Protein AF-A0AAN5RZ55-F1 (afdb_monomer)

Radius of gyration: 22.34 Å; Cα contacts (8 Å, |Δi|>4): 447; chains: 1; bounding box: 46×77×62 Å

Secondary structure (DSSP, 8-state):
----------------TTSPPPHHHHHTT-S----HHHH-HHHHHHHHHHHHTT--SPPPPHHHHHHHHHHHT-GGGT-EEEEEEEETTEEEEEEEEEEETTEEEEEEPPEE-S-S---HHHHHTTS-BHHHHHHHHHHH-SSSEEEEEEEEEEEE--STT--EEEEEEEEEEEETTEEEEEEEEETT-HHHHHHH-HHHHHHHHHTTSTTB-TT--EEEEE---S-TT--S-HHHHHHHHHHHHHHHSSSTT--HHHHHHHHHHH-

Foldseek 3Di:
DDDDDDDDDPPDDPPDPPDPDDPVNVVVVPPDLPPCVGQPVVRSVVVVVCVVQVNDDAADFLVNLQVLLCVLLDVVVVWDQDDWDDQPNDITRAWIWHDDPQEIEIEGREEELDPDDPDVQRSRRPVHHPVNSLQVVLVVPQAGKYKYWYWYQQWDCDDPPGTQTFTWIKIFIDHNSATEEIETEHQQFCVVCVRRVPFVSSQVVPVVDPRYDPPYTYHYDGNNQHHNSHSHCSSLVSSLQSSCCVPPVGCPVPHNVSSSVSSVVRD

Organism: Morganella morganii (NCBI:txid582)

Mean predicted aligned error: 11.16 Å

Nearest PDB structures (foldseek):
  5j8n-assembly1_A  TM=4.732E-01  e=6.176E-01  Methanosarcina mazei Go1
  2jc5-assembly1_A  TM=4.206E-01  e=1.056E+00  Neisseria meningitidis
  3i5v-assembly2_B  TM=4.442E-01  e=4.157E+00  Staphylococcus aureus subsp. aureus RN4220
  2w3y-assembly2_B  TM=2.373E-01  e=2.033E+00  Pectobacterium carotovorum subsp. carotovorum

pLDDT: mean 77.68, std 19.27, range [28.25, 98.19]

Structure (mmCIF, N/CA/C/O backbone):
data_AF-A0AAN5RZ55-F1
#
_entry.id   AF-A0AAN5RZ55-F1
#
loop_
_atom_site.group_PDB
_atom_site.id
_atom_site.type_symbol
_atom_site.label_atom_id
_atom_site.label_alt_id
_atom_site.label_comp_id
_atom_site.label_asym_id
_atom_site.label_entity_id
_atom_site.label_seq_id
_atom_site.pdbx_PDB_ins_code
_atom_site.Cartn_x
_atom_site.Cartn_y
_atom_site.Cartn_z
_atom_site.occupancy
_atom_site.B_iso_or_equiv
_atom_site.auth_seq_id
_atom_site.auth_comp_id
_atom_site.auth_asym_id
_atom_site.auth_atom_id
_atom_site.pdbx_PDB_model_num
ATOM 1 N N . MET A 1 1 ? -8.920 -53.790 -37.977 1.00 31.39 1 MET A N 1
ATOM 2 C CA . MET A 1 1 ? -7.485 -54.064 -38.212 1.00 31.39 1 MET A CA 1
ATOM 3 C C . MET A 1 1 ? -6.863 -52.719 -38.551 1.00 31.39 1 MET A C 1
ATOM 5 O O . MET A 1 1 ? -7.220 -52.208 -39.595 1.00 31.39 1 MET A O 1
ATOM 9 N N . TRP A 1 2 ? -6.067 -52.014 -37.751 1.00 32.53 2 TRP A N 1
ATOM 10 C CA . TRP A 1 2 ? -5.280 -52.226 -36.521 1.00 32.53 2 TRP A CA 1
ATOM 11 C C . TRP A 1 2 ? -5.335 -50.864 -35.771 1.00 32.53 2 TRP A C 1
ATOM 13 O O . TRP A 1 2 ? -5.262 -49.841 -36.438 1.00 32.53 2 TRP A O 1
ATOM 23 N N . ILE A 1 3 ? -5.800 -50.719 -34.524 1.00 28.25 3 ILE A N 1
ATOM 24 C CA . ILE A 1 3 ? -5.135 -50.86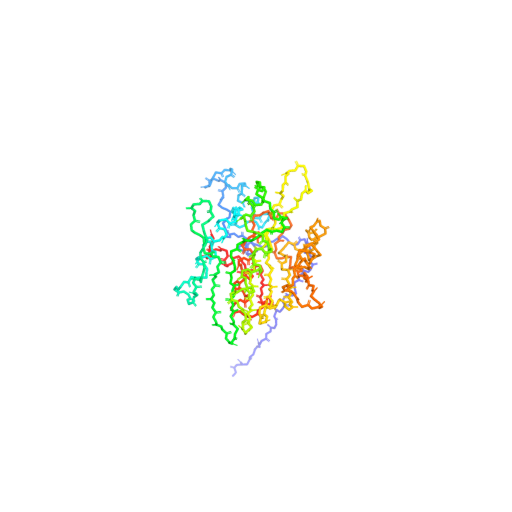4 -33.205 1.00 28.25 3 ILE A CA 1
ATOM 25 C C . ILE A 1 3 ? -3.678 -50.344 -33.117 1.00 28.25 3 ILE A C 1
ATOM 27 O O . ILE A 1 3 ? -2.774 -51.051 -33.545 1.00 28.25 3 ILE A O 1
ATOM 31 N N . SER A 1 4 ? -3.531 -49.189 -32.430 1.00 31.77 4 SER A N 1
ATOM 32 C CA . SER A 1 4 ? -2.447 -48.727 -31.516 1.00 31.77 4 SER A CA 1
ATOM 33 C C . SER A 1 4 ? -1.006 -48.526 -32.046 1.00 31.77 4 SER A C 1
ATOM 35 O O . SER A 1 4 ? -0.679 -49.082 -33.088 1.00 31.77 4 SER A O 1
ATOM 37 N N . PRO A 1 5 ? -0.110 -47.780 -31.339 1.00 39.97 5 PRO A N 1
ATOM 38 C CA . PRO A 1 5 ? -0.207 -47.332 -29.939 1.00 39.97 5 PRO A CA 1
ATOM 39 C C . PRO A 1 5 ? 0.143 -45.856 -29.648 1.00 39.97 5 PRO A C 1
ATOM 41 O O . PRO A 1 5 ? 0.827 -45.174 -30.406 1.00 39.97 5 PRO A O 1
ATOM 44 N N . ALA A 1 6 ? -0.292 -45.406 -28.467 1.00 43.78 6 ALA A N 1
ATOM 45 C CA . ALA A 1 6 ? 0.436 -44.409 -27.697 1.00 43.78 6 ALA A CA 1
ATOM 46 C C . ALA A 1 6 ? 1.850 -44.941 -27.424 1.00 43.78 6 ALA A C 1
ATOM 48 O O . ALA A 1 6 ? 2.003 -46.054 -26.922 1.00 43.78 6 ALA A O 1
ATOM 49 N N . ALA A 1 7 ? 2.865 -44.159 -27.762 1.00 32.88 7 ALA A N 1
ATOM 50 C CA . ALA A 1 7 ? 4.208 -44.359 -27.259 1.00 32.88 7 ALA A CA 1
ATOM 51 C C . ALA A 1 7 ? 4.688 -43.016 -26.729 1.00 32.88 7 ALA A C 1
ATOM 53 O O . ALA A 1 7 ? 4.738 -42.021 -27.454 1.00 32.88 7 ALA A O 1
ATOM 54 N N . ASP A 1 8 ? 4.956 -43.031 -25.432 1.00 40.62 8 ASP A N 1
ATOM 55 C CA . ASP A 1 8 ? 5.668 -42.022 -24.682 1.00 40.62 8 ASP A CA 1
ATOM 56 C C . ASP A 1 8 ? 6.841 -41.448 -25.474 1.00 40.62 8 ASP A C 1
ATOM 58 O O . ASP A 1 8 ? 7.650 -42.183 -26.033 1.00 40.62 8 ASP A O 1
ATOM 62 N N . ASN A 1 9 ? 6.970 -40.129 -25.438 1.00 33.56 9 ASN A N 1
ATOM 63 C CA . ASN A 1 9 ? 8.275 -39.491 -25.408 1.00 33.56 9 ASN A CA 1
ATOM 64 C C . ASN A 1 9 ? 8.173 -38.297 -24.459 1.00 33.56 9 ASN A C 1
ATOM 66 O O . ASN A 1 9 ? 8.185 -37.137 -24.858 1.00 33.56 9 ASN A O 1
ATOM 70 N N . PHE A 1 10 ? 8.102 -38.607 -23.161 1.00 34.91 10 PHE A N 1
ATOM 71 C CA . PHE A 1 10 ? 8.877 -37.836 -22.195 1.00 34.91 10 PHE A CA 1
ATOM 72 C C . PHE A 1 10 ? 10.344 -37.975 -22.615 1.00 34.91 10 PHE A C 1
ATOM 74 O O . PHE A 1 10 ? 11.056 -38.875 -22.171 1.00 34.91 10 PHE A O 1
ATOM 81 N N . THR A 1 11 ? 10.799 -37.129 -23.536 1.00 35.78 11 THR A N 1
ATOM 82 C CA . THR A 1 11 ? 12.232 -36.926 -23.710 1.00 35.78 11 THR A CA 1
ATOM 83 C C . THR A 1 11 ? 12.712 -36.233 -22.452 1.00 35.78 11 THR A C 1
ATOM 85 O O . THR A 1 11 ? 12.375 -35.080 -22.190 1.00 35.78 11 THR A O 1
ATOM 88 N N . ALA A 1 12 ? 13.428 -37.010 -21.643 1.00 34.06 12 ALA A N 1
ATOM 89 C CA . ALA A 1 12 ? 14.172 -36.554 -20.491 1.00 34.06 12 ALA A CA 1
ATOM 90 C C . ALA A 1 12 ? 14.871 -35.231 -20.821 1.00 34.06 12 ALA A C 1
ATOM 92 O O . ALA A 1 12 ? 15.617 -35.149 -21.798 1.00 34.06 12 ALA A O 1
ATOM 93 N N . ILE A 1 13 ? 14.613 -34.205 -20.010 1.00 33.81 13 ILE A N 1
ATOM 94 C CA . ILE A 1 13 ? 15.416 -32.988 -20.025 1.00 33.81 13 ILE A CA 1
ATOM 95 C C . ILE A 1 13 ? 16.836 -33.437 -19.688 1.00 33.81 13 ILE A C 1
ATOM 97 O O . ILE A 1 13 ? 17.090 -33.977 -18.607 1.00 33.81 13 ILE A O 1
ATOM 101 N N . SER A 1 14 ? 17.739 -33.292 -20.654 1.00 32.81 14 SER A N 1
ATOM 102 C CA . SER A 1 14 ? 19.165 -33.461 -20.419 1.00 32.81 14 SER A CA 1
ATOM 103 C C . SER A 1 14 ? 19.574 -32.405 -19.398 1.00 32.81 14 SER A C 1
ATOM 105 O O . SER A 1 14 ? 19.607 -31.218 -19.705 1.00 32.81 14 SER A O 1
ATOM 107 N N . ASN A 1 15 ? 19.859 -32.822 -18.165 1.00 39.31 15 ASN A N 1
ATOM 108 C CA . ASN A 1 15 ? 20.427 -31.956 -17.129 1.00 39.31 15 ASN A CA 1
ATOM 109 C C . ASN A 1 15 ? 21.923 -31.708 -17.394 1.00 39.31 15 ASN A C 1
ATOM 111 O O . ASN A 1 15 ? 22.756 -31.887 -16.506 1.00 39.31 15 ASN A O 1
ATOM 115 N N . SER A 1 16 ? 22.283 -31.343 -18.623 1.00 34.06 16 SER A N 1
ATOM 116 C CA . SER A 1 16 ? 23.610 -30.823 -18.926 1.00 34.06 16 SER A CA 1
ATOM 117 C C . SER A 1 16 ? 23.519 -29.310 -19.044 1.00 34.06 16 SER A C 1
ATOM 119 O O . SER A 1 16 ? 22.957 -28.797 -20.008 1.00 34.06 16 SER A O 1
ATOM 121 N N . GLU A 1 17 ? 24.121 -28.599 -18.088 1.00 38.28 17 GLU A N 1
ATOM 122 C CA . GLU A 1 17 ? 24.289 -27.133 -18.044 1.00 38.28 17 GLU A CA 1
ATOM 123 C C . GLU A 1 17 ? 25.127 -26.559 -19.216 1.00 38.28 17 GLU A C 1
ATOM 125 O O . GLU A 1 17 ? 25.706 -25.480 -19.118 1.00 38.28 17 GLU A O 1
ATOM 130 N N . THR A 1 18 ? 25.239 -27.279 -20.333 1.00 36.31 18 THR A N 1
ATOM 131 C CA . THR A 1 18 ? 26.123 -26.952 -21.457 1.00 36.31 18 THR A CA 1
ATOM 132 C C . THR A 1 18 ? 25.471 -27.084 -22.828 1.00 36.31 18 THR A C 1
ATOM 134 O O . THR A 1 18 ? 26.160 -26.872 -23.826 1.00 36.31 18 THR A O 1
ATOM 137 N N . ASP A 1 19 ? 24.182 -27.418 -22.914 1.00 34.66 19 ASP A N 1
ATOM 138 C CA . ASP A 1 19 ? 23.501 -27.398 -24.208 1.00 34.66 19 ASP A CA 1
ATOM 139 C C . ASP A 1 19 ? 23.216 -25.944 -24.633 1.00 34.66 19 ASP A C 1
ATOM 141 O O . ASP A 1 19 ? 22.632 -25.177 -23.861 1.00 34.66 19 ASP A O 1
ATOM 145 N N . PRO A 1 20 ? 23.645 -25.519 -25.837 1.00 41.56 20 PRO A N 1
ATOM 146 C CA . PRO A 1 20 ? 23.325 -24.194 -26.344 1.00 41.56 20 PRO A CA 1
ATOM 147 C C . PRO A 1 20 ? 21.811 -24.073 -26.547 1.00 41.56 20 PRO A C 1
ATOM 149 O O . PRO A 1 20 ? 21.193 -24.926 -27.188 1.00 41.56 20 PRO A O 1
ATOM 152 N N . LEU A 1 21 ? 21.240 -22.998 -25.996 1.00 35.44 21 LEU A N 1
ATOM 153 C CA . LEU A 1 21 ? 19.817 -22.665 -26.086 1.00 35.44 21 LEU A CA 1
ATOM 154 C C . LEU A 1 21 ? 19.334 -22.740 -27.538 1.00 35.44 21 LEU A C 1
ATOM 156 O O . LEU A 1 21 ? 19.987 -22.23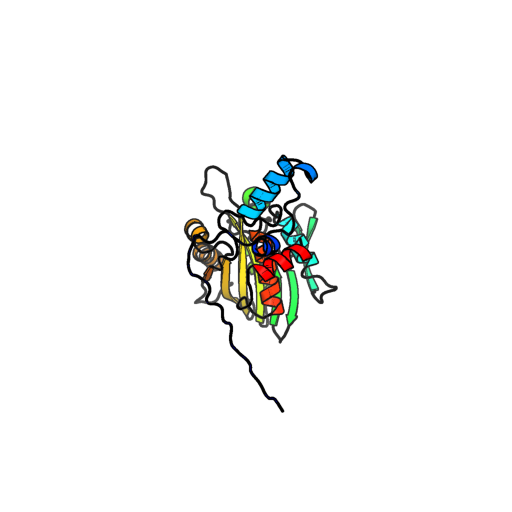2 -28.457 1.00 35.44 21 LEU A O 1
ATOM 160 N N . GLN A 1 22 ? 18.195 -23.394 -27.749 1.00 41.19 22 GLN A N 1
ATOM 161 C CA . GLN A 1 22 ? 17.615 -23.532 -29.077 1.00 41.19 22 GLN A CA 1
ATOM 162 C C . GLN A 1 22 ? 16.959 -22.208 -29.506 1.00 41.19 22 GLN A C 1
ATOM 164 O O . GLN A 1 22 ? 16.544 -21.418 -28.661 1.00 41.19 22 GLN A O 1
ATOM 169 N N . PRO A 1 23 ? 16.803 -21.937 -30.816 1.00 41.69 23 PRO A N 1
ATOM 170 C CA . PRO A 1 23 ? 16.189 -20.695 -31.307 1.00 41.69 23 PRO A CA 1
ATOM 171 C C . PRO A 1 23 ? 14.784 -20.426 -30.743 1.00 41.69 23 PRO A C 1
ATOM 173 O O . PRO A 1 23 ? 14.410 -19.278 -30.539 1.00 41.69 23 PRO A O 1
ATOM 176 N N . GLN A 1 24 ? 14.034 -21.479 -30.419 1.00 39.62 24 GLN A N 1
ATOM 177 C CA . GLN A 1 24 ? 12.723 -21.388 -29.768 1.00 39.62 24 GLN A CA 1
ATOM 178 C C . GLN A 1 24 ? 12.776 -21.008 -28.274 1.00 39.62 24 GLN A C 1
ATOM 180 O O . GLN A 1 24 ? 11.789 -20.503 -27.747 1.00 39.62 24 GLN A O 1
ATOM 185 N N . ASP A 1 25 ? 13.927 -21.140 -27.607 1.00 39.66 25 ASP A N 1
ATOM 186 C CA . ASP A 1 25 ? 14.139 -20.600 -26.255 1.00 39.66 25 ASP A CA 1
ATOM 187 C C . ASP A 1 25 ? 14.376 -19.083 -26.295 1.00 39.66 25 ASP A C 1
ATOM 189 O O . ASP A 1 25 ? 14.072 -18.374 -25.337 1.00 39.66 25 ASP A O 1
ATOM 193 N N . HIS A 1 26 ? 14.873 -18.558 -27.422 1.00 40.41 26 HIS A N 1
ATOM 194 C CA . HIS A 1 26 ? 14.994 -17.116 -27.639 1.00 40.41 26 HIS A CA 1
ATOM 195 C C . HIS A 1 26 ? 13.632 -16.445 -27.847 1.00 40.41 26 HIS A C 1
ATOM 197 O O . HIS A 1 26 ? 13.481 -15.287 -27.457 1.00 40.41 26 HIS A O 1
ATOM 203 N N . GLU A 1 27 ? 12.635 -17.162 -28.376 1.00 41.25 27 GLU A N 1
ATOM 204 C CA . GLU A 1 27 ? 11.306 -16.602 -28.652 1.00 41.25 27 GLU A CA 1
ATOM 205 C C . GLU A 1 27 ? 10.511 -16.252 -27.381 1.00 41.25 27 GLU A C 1
ATOM 207 O O . GLU A 1 27 ? 9.703 -15.326 -27.401 1.00 41.25 27 GLU A O 1
ATOM 212 N N . LEU A 1 28 ? 10.816 -16.879 -26.234 1.00 39.03 28 LEU A N 1
ATOM 213 C CA . LEU A 1 28 ? 10.249 -16.486 -24.934 1.00 39.03 28 LEU A CA 1
ATOM 214 C C . LEU A 1 28 ? 10.921 -15.235 -24.330 1.00 39.03 28 LEU A C 1
ATOM 216 O O . LEU A 1 28 ? 10.394 -14.630 -23.395 1.00 39.03 28 LEU A O 1
ATOM 220 N N . PHE A 1 29 ? 12.086 -14.837 -24.851 1.00 39.97 29 PHE A N 1
ATOM 221 C CA . PHE A 1 29 ? 12.836 -13.661 -24.402 1.00 39.97 29 PHE A CA 1
ATOM 222 C C . PHE A 1 29 ? 12.680 -12.448 -25.337 1.00 39.97 29 PHE A C 1
ATOM 224 O O . PHE A 1 29 ? 13.106 -11.351 -24.964 1.00 39.97 29 PHE A O 1
ATOM 231 N N . THR A 1 30 ? 12.054 -12.591 -26.504 1.00 39.62 30 THR A N 1
ATOM 232 C CA . THR A 1 30 ? 12.024 -11.568 -27.567 1.00 39.62 30 THR A CA 1
ATOM 233 C C . THR A 1 30 ? 10.814 -10.646 -27.604 1.00 39.62 30 THR A C 1
ATOM 235 O O . THR A 1 30 ? 10.663 -9.934 -28.595 1.00 39.62 30 THR A O 1
ATOM 238 N N . ASP A 1 31 ? 10.032 -10.510 -26.533 1.00 41.09 31 ASP A N 1
ATOM 239 C CA . ASP A 1 31 ? 9.096 -9.381 -26.451 1.00 41.09 31 ASP A CA 1
ATOM 240 C C . ASP A 1 31 ? 9.845 -8.090 -26.058 1.00 41.09 31 ASP A C 1
ATOM 242 O O . ASP A 1 31 ? 9.854 -7.603 -24.931 1.00 41.09 31 ASP A O 1
ATOM 246 N N . ILE A 1 32 ? 10.541 -7.613 -27.098 1.00 46.97 32 ILE A N 1
ATOM 247 C CA . ILE A 1 32 ? 10.982 -6.268 -27.461 1.00 46.97 32 ILE A CA 1
ATOM 248 C C . ILE A 1 32 ? 12.068 -5.640 -26.581 1.00 46.97 32 ILE A C 1
ATOM 250 O O . ILE A 1 32 ? 11.861 -4.676 -25.851 1.00 46.97 32 ILE A O 1
ATOM 254 N N . ILE A 1 33 ? 13.308 -6.090 -26.794 1.00 49.25 33 ILE A N 1
ATOM 255 C CA . ILE A 1 33 ? 14.414 -5.133 -26.877 1.00 49.25 33 ILE A CA 1
ATOM 256 C C . ILE A 1 33 ? 14.496 -4.723 -28.348 1.00 49.25 33 ILE A C 1
ATOM 258 O O . ILE A 1 33 ? 15.039 -5.463 -29.168 1.00 49.25 33 ILE A O 1
ATOM 262 N N . SER A 1 34 ? 13.929 -3.569 -28.701 1.00 48.66 34 SER A N 1
ATOM 263 C CA . SER A 1 34 ? 14.127 -2.975 -30.027 1.00 48.66 34 SER A CA 1
ATOM 264 C C . SER A 1 34 ? 15.627 -2.920 -30.304 1.00 48.66 34 SER A C 1
ATOM 266 O O . SER A 1 34 ? 16.362 -2.363 -29.489 1.00 48.66 34 SER A O 1
ATOM 268 N N . ALA A 1 35 ? 16.105 -3.520 -31.400 1.00 54.06 35 ALA A N 1
ATOM 269 C CA . ALA A 1 35 ? 17.533 -3.542 -31.721 1.00 54.06 35 ALA A CA 1
ATOM 270 C C . ALA A 1 35 ? 18.120 -2.115 -31.630 1.00 54.06 35 ALA A C 1
ATOM 272 O O . ALA A 1 35 ? 17.401 -1.163 -31.962 1.00 54.06 35 ALA A O 1
ATOM 273 N N . PRO A 1 36 ? 19.393 -1.933 -31.217 1.00 51.91 36 PRO A N 1
ATOM 274 C CA . PRO A 1 36 ? 20.002 -0.610 -31.007 1.00 51.91 36 PRO A CA 1
ATOM 275 C C . PRO A 1 36 ? 19.793 0.359 -32.180 1.00 51.91 36 PRO A C 1
ATOM 277 O O . PRO A 1 36 ? 19.673 1.568 -31.989 1.00 51.91 36 PRO A O 1
ATOM 280 N N . GLU A 1 37 ? 19.704 -0.199 -33.386 1.00 48.78 37 GLU A N 1
ATOM 281 C CA . GLU A 1 37 ? 19.501 0.486 -34.662 1.00 48.78 37 GLU A CA 1
ATOM 282 C C . GLU A 1 37 ? 18.109 1.127 -34.818 1.00 48.78 37 GLU A C 1
ATOM 284 O O . GLU A 1 37 ? 17.956 2.070 -35.585 1.00 48.78 37 GLU A O 1
ATOM 289 N N . SER A 1 38 ? 17.102 0.663 -34.071 1.00 56.22 38 SER A N 1
ATOM 290 C CA . SER A 1 38 ? 15.699 1.100 -34.183 1.00 56.22 38 SER A CA 1
ATOM 291 C C . SER A 1 38 ? 15.239 2.070 -33.084 1.00 56.22 38 SER A C 1
ATOM 293 O O . SER A 1 38 ? 14.322 2.853 -33.314 1.00 56.22 38 SER A O 1
ATOM 295 N N . ALA A 1 39 ? 15.886 2.062 -31.912 1.00 59.72 39 ALA A N 1
ATOM 296 C CA . ALA A 1 39 ? 15.541 2.919 -30.765 1.00 59.72 39 ALA A CA 1
ATOM 297 C C . ALA A 1 39 ? 16.662 3.900 -30.357 1.00 59.72 39 ALA A C 1
ATOM 299 O O . ALA A 1 39 ? 16.451 4.769 -29.510 1.00 59.72 39 ALA A O 1
ATOM 300 N N . GLY A 1 40 ? 17.855 3.772 -30.949 1.00 72.81 40 GLY A N 1
ATOM 301 C CA . GLY A 1 40 ? 19.070 4.465 -30.521 1.00 72.81 40 GLY A CA 1
ATOM 302 C C . GLY A 1 40 ? 19.732 3.781 -29.318 1.00 72.81 40 GLY A C 1
ATOM 303 O O . GLY A 1 40 ? 19.064 3.318 -28.392 1.00 72.81 40 GLY A O 1
ATOM 304 N N . PHE A 1 41 ? 21.070 3.739 -29.307 1.00 76.31 41 PHE A N 1
ATOM 305 C CA . PHE A 1 41 ? 21.862 2.995 -28.314 1.00 76.31 41 PHE A CA 1
ATOM 306 C C . PHE A 1 41 ? 21.515 3.333 -26.856 1.00 76.31 41 PHE A C 1
ATOM 308 O O . PHE A 1 41 ? 21.406 2.430 -26.034 1.00 76.31 41 PHE A O 1
ATOM 315 N N . CYS A 1 42 ? 21.297 4.609 -26.523 1.00 76.44 42 CYS A N 1
ATOM 316 C CA . CYS A 1 42 ? 20.974 5.013 -25.151 1.00 76.44 42 CYS A CA 1
ATOM 317 C C . CYS A 1 42 ? 19.603 4.498 -24.686 1.00 76.44 42 CYS A C 1
ATOM 319 O O . CYS A 1 42 ? 19.475 4.058 -23.547 1.00 76.44 42 CYS A O 1
ATOM 321 N N . SER A 1 43 ? 18.593 4.519 -25.562 1.00 71.88 43 SER A N 1
ATOM 322 C CA . SER A 1 43 ? 17.251 4.009 -25.250 1.00 71.88 43 SER A CA 1
ATOM 323 C C . SER A 1 43 ? 17.252 2.482 -25.138 1.00 71.88 43 SER A C 1
ATOM 325 O O . SER A 1 43 ? 16.663 1.913 -24.218 1.00 71.88 43 SER A O 1
ATOM 327 N N . TRP A 1 44 ? 18.010 1.819 -26.018 1.00 77.94 44 TRP A N 1
ATOM 328 C CA . TRP A 1 44 ? 18.278 0.384 -25.937 1.00 77.94 44 TRP A CA 1
ATOM 329 C C . TRP A 1 44 ? 18.970 0.001 -24.625 1.00 77.94 44 TRP A C 1
ATOM 331 O O . TRP A 1 44 ? 18.491 -0.882 -23.920 1.00 77.94 44 TRP A O 1
ATOM 341 N N . LEU A 1 45 ? 20.056 0.691 -24.260 1.00 78.00 45 LEU A N 1
ATOM 342 C CA . LEU A 1 45 ? 20.820 0.411 -23.044 1.00 78.00 45 LEU A CA 1
ATOM 343 C C . LEU A 1 45 ? 19.972 0.643 -21.791 1.00 78.00 45 LEU A C 1
ATOM 345 O O . LEU A 1 45 ? 20.011 -0.167 -20.871 1.00 78.00 45 LEU A O 1
ATOM 349 N N . HIS A 1 46 ? 19.173 1.711 -21.767 1.00 74.31 46 HIS A N 1
ATOM 350 C CA . HIS A 1 46 ? 18.237 1.974 -20.676 1.00 74.31 46 HIS A CA 1
ATOM 351 C C . HIS A 1 46 ? 17.188 0.860 -20.549 1.00 74.31 46 HIS A C 1
ATOM 353 O O . HIS A 1 46 ? 16.970 0.345 -19.457 1.00 74.31 46 HIS A O 1
ATOM 359 N N . SER A 1 47 ? 16.605 0.420 -21.667 1.00 74.62 47 SER A N 1
ATOM 360 C CA . SER A 1 47 ? 15.630 -0.681 -21.694 1.00 74.62 47 SER A CA 1
ATOM 361 C C . SER A 1 47 ? 16.251 -2.014 -21.266 1.00 74.62 47 SER A C 1
ATOM 363 O O . SER A 1 47 ? 15.648 -2.771 -20.508 1.00 74.62 47 SER A O 1
ATOM 365 N N . PHE A 1 48 ? 17.485 -2.283 -21.696 1.00 77.62 48 PHE A N 1
ATOM 366 C CA . PHE A 1 48 ? 18.252 -3.454 -21.287 1.00 77.62 48 PHE A CA 1
ATOM 367 C C . PHE A 1 48 ? 18.540 -3.446 -19.780 1.00 77.62 48 PHE A C 1
ATOM 369 O O . PHE A 1 48 ? 18.305 -4.451 -19.112 1.00 77.62 48 PHE A O 1
ATOM 376 N N . ILE A 1 49 ? 18.995 -2.313 -19.230 1.00 80.00 49 ILE A N 1
ATOM 377 C CA . ILE A 1 49 ? 19.227 -2.148 -17.787 1.00 80.00 49 ILE A CA 1
ATOM 378 C C . ILE A 1 49 ? 17.923 -2.335 -17.013 1.00 80.00 49 ILE A C 1
ATOM 380 O O . ILE A 1 49 ? 17.911 -3.074 -16.034 1.00 80.00 49 ILE A O 1
ATOM 384 N N . ASN A 1 50 ? 16.825 -1.722 -17.459 1.00 80.62 50 ASN A N 1
ATOM 385 C CA . ASN A 1 50 ? 15.533 -1.869 -16.797 1.00 80.62 50 ASN A CA 1
ATOM 386 C C . ASN A 1 50 ? 15.102 -3.332 -16.760 1.00 80.62 50 ASN A C 1
ATOM 388 O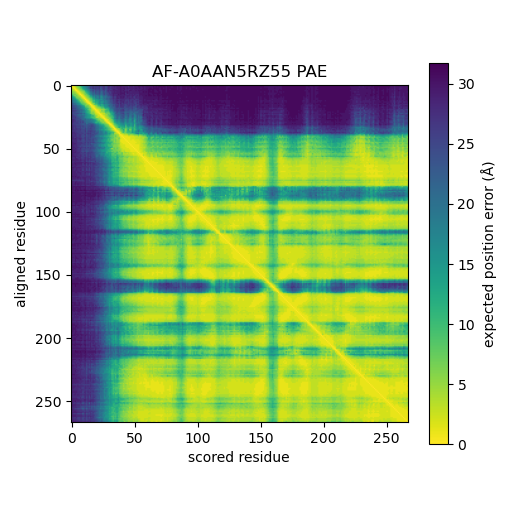 O . ASN A 1 50 ? 14.773 -3.837 -15.695 1.00 80.62 50 ASN A O 1
ATOM 392 N N . ARG A 1 51 ? 15.220 -4.057 -17.874 1.00 74.81 51 ARG A N 1
ATOM 393 C CA . ARG A 1 51 ? 14.912 -5.488 -17.908 1.00 74.81 51 ARG A CA 1
ATOM 394 C C . ARG A 1 51 ? 15.824 -6.314 -17.001 1.00 74.81 51 ARG A C 1
ATOM 396 O O . ARG A 1 51 ? 15.338 -7.189 -16.296 1.00 74.81 51 ARG A O 1
ATOM 403 N N . LEU A 1 52 ? 17.127 -6.031 -16.988 1.00 81.88 52 LEU A N 1
ATOM 404 C CA . LEU A 1 52 ? 18.090 -6.724 -16.125 1.00 81.88 52 LEU A CA 1
ATOM 405 C C . LEU A 1 52 ? 17.810 -6.484 -14.635 1.00 81.88 52 LEU A C 1
ATOM 407 O O . LEU A 1 52 ? 18.070 -7.351 -13.805 1.00 81.88 52 LEU A O 1
ATOM 411 N N . LEU A 1 53 ? 17.274 -5.313 -14.299 1.00 81.81 53 LEU A N 1
ATOM 412 C CA . LEU A 1 53 ? 16.906 -4.936 -12.939 1.00 81.81 53 LEU A CA 1
ATOM 413 C C . LEU A 1 53 ? 15.435 -5.224 -12.610 1.00 81.81 53 LEU A C 1
ATOM 415 O O . LEU A 1 53 ? 14.999 -4.842 -11.527 1.00 81.81 53 LEU A O 1
ATOM 419 N N . ASP A 1 54 ? 14.686 -5.888 -13.499 1.00 82.69 54 ASP A N 1
ATOM 420 C CA . ASP A 1 54 ? 13.239 -6.114 -13.379 1.00 82.69 54 ASP A CA 1
ATOM 421 C C . ASP A 1 54 ? 12.434 -4.820 -13.125 1.00 82.69 54 ASP A C 1
ATOM 423 O O . ASP A 1 54 ? 11.498 -4.823 -12.331 1.00 82.69 54 ASP A O 1
ATOM 427 N N . ILE A 1 55 ? 12.821 -3.700 -13.742 1.00 84.56 55 ILE A N 1
ATOM 428 C CA . ILE A 1 55 ? 12.158 -2.391 -13.655 1.00 84.56 55 ILE A CA 1
ATOM 429 C C . ILE A 1 55 ? 11.120 -2.261 -14.774 1.00 84.56 55 ILE A C 1
ATOM 431 O O . ILE A 1 55 ? 11.464 -2.328 -15.954 1.00 84.56 55 ILE A O 1
ATOM 435 N N . PHE A 1 56 ? 9.867 -2.010 -14.401 1.00 83.31 56 PHE A N 1
ATOM 436 C CA . PHE A 1 56 ? 8.725 -1.923 -15.319 1.00 83.31 56 PHE A CA 1
ATOM 437 C C . PHE A 1 56 ? 8.287 -0.488 -15.613 1.00 83.31 56 PHE A C 1
ATOM 439 O O . PHE A 1 56 ? 7.608 -0.246 -16.606 1.00 83.31 56 PHE A O 1
ATOM 446 N N . GLY A 1 57 ? 8.703 0.482 -14.799 1.00 82.38 57 GLY A N 1
ATOM 447 C CA . GLY A 1 57 ? 8.428 1.887 -15.070 1.00 82.38 57 GLY A CA 1
ATOM 448 C C . GLY A 1 57 ? 9.257 2.855 -14.237 1.00 82.38 57 GLY A C 1
ATOM 449 O O . GLY A 1 57 ? 10.137 2.481 -13.457 1.00 82.38 57 GLY A O 1
ATOM 450 N N . GLU A 1 58 ? 8.967 4.144 -14.402 1.00 84.44 58 GLU A N 1
ATOM 451 C CA . GLU A 1 58 ? 9.574 5.192 -13.583 1.00 84.44 58 GLU A CA 1
ATOM 452 C C . GLU A 1 58 ? 9.105 5.103 -12.131 1.00 84.44 58 GLU A C 1
ATOM 454 O O . GLU A 1 58 ? 7.992 4.648 -11.843 1.00 84.44 58 GLU A O 1
ATOM 459 N N . LYS A 1 59 ? 9.949 5.559 -11.203 1.00 85.00 59 LYS A N 1
ATOM 460 C CA . LYS A 1 59 ? 9.604 5.594 -9.783 1.00 85.00 59 LYS A CA 1
ATOM 461 C C . LYS A 1 59 ? 8.396 6.502 -9.554 1.00 85.00 59 LYS A C 1
ATOM 463 O O . LYS A 1 59 ? 8.450 7.693 -9.846 1.00 85.00 59 LYS A O 1
ATOM 468 N N . LEU A 1 60 ? 7.341 5.947 -8.963 1.00 86.69 60 LEU A N 1
ATOM 469 C CA . LEU A 1 60 ? 6.151 6.714 -8.607 1.00 86.69 60 LEU A CA 1
ATOM 470 C C . LEU A 1 60 ? 6.421 7.612 -7.395 1.00 86.69 60 LEU A C 1
ATOM 472 O O . LEU A 1 60 ? 6.895 7.155 -6.351 1.00 86.69 60 LEU A O 1
ATOM 476 N N . SER A 1 61 ? 6.068 8.888 -7.521 1.00 84.75 61 SER A N 1
ATOM 477 C CA . SER A 1 61 ? 5.863 9.768 -6.368 1.00 84.75 61 SER A CA 1
ATOM 478 C C . SER A 1 61 ? 4.594 9.367 -5.594 1.00 84.75 61 SER A C 1
ATOM 480 O O . SER A 1 61 ? 3.706 8.733 -6.171 1.00 84.75 61 SER A O 1
ATOM 482 N N . PRO A 1 62 ? 4.440 9.775 -4.317 1.00 85.12 62 PRO A N 1
ATOM 483 C CA . PRO A 1 62 ? 3.205 9.537 -3.563 1.00 85.12 62 PRO A CA 1
ATOM 484 C C . PRO A 1 62 ? 1.944 10.036 -4.290 1.00 85.12 62 PRO A C 1
ATOM 486 O O . PRO A 1 62 ? 0.927 9.349 -4.325 1.00 85.12 62 PRO A O 1
ATOM 489 N N . GLY A 1 63 ? 2.030 11.201 -4.943 1.00 84.19 63 GLY A N 1
ATOM 490 C CA . GLY A 1 63 ? 0.926 11.768 -5.722 1.00 84.19 63 GLY A CA 1
ATOM 491 C C . GLY A 1 63 ? 0.566 10.935 -6.954 1.00 84.19 63 GLY A C 1
ATOM 492 O O . GLY A 1 63 ? -0.612 10.668 -7.174 1.00 84.19 63 GLY A O 1
ATOM 493 N N . GLN A 1 64 ? 1.561 10.478 -7.723 1.00 89.25 64 GLN A N 1
ATOM 494 C CA . GLN A 1 64 ? 1.331 9.599 -8.881 1.00 89.25 64 GLN A CA 1
ATOM 495 C C . GLN A 1 64 ? 0.767 8.241 -8.457 1.00 89.25 64 GLN A C 1
ATOM 497 O O . GLN A 1 64 ? -0.128 7.712 -9.115 1.00 89.25 64 GLN A O 1
ATOM 502 N N . LEU A 1 65 ? 1.248 7.689 -7.337 1.00 91.19 65 LEU A N 1
ATOM 503 C CA . LEU A 1 65 ? 0.678 6.471 -6.772 1.00 91.19 65 LEU A CA 1
ATOM 504 C C . LEU A 1 65 ? -0.787 6.701 -6.385 1.00 91.19 65 LEU A C 1
ATOM 506 O O . LEU A 1 65 ? -1.636 5.916 -6.786 1.00 91.19 65 LEU A O 1
ATOM 510 N N . ASN A 1 66 ? -1.117 7.804 -5.706 1.00 90.62 66 ASN A N 1
ATOM 511 C CA . ASN A 1 66 ? -2.506 8.101 -5.357 1.00 90.62 66 ASN A CA 1
ATOM 512 C C . ASN A 1 66 ? -3.412 8.267 -6.590 1.00 90.62 66 ASN A C 1
ATOM 514 O O . ASN A 1 66 ? -4.506 7.717 -6.611 1.00 90.62 66 ASN A O 1
ATOM 518 N N . GLN A 1 67 ? -2.943 8.951 -7.636 1.00 90.81 67 GLN A N 1
ATOM 519 C CA . GLN A 1 67 ? -3.672 9.065 -8.908 1.00 90.81 67 GLN A CA 1
ATOM 520 C C . GLN A 1 67 ? -3.899 7.699 -9.568 1.00 90.81 67 GLN A C 1
ATOM 522 O O . GLN A 1 67 ? -4.966 7.436 -10.117 1.00 90.81 67 GLN A O 1
ATOM 527 N N . SER A 1 68 ? -2.913 6.807 -9.484 1.00 93.88 68 SER A N 1
ATOM 528 C CA . SER A 1 68 ? -3.054 5.442 -9.997 1.00 93.88 68 SER A CA 1
ATOM 529 C C . SER A 1 68 ? -4.100 4.666 -9.192 1.00 93.88 68 SER A C 1
ATOM 531 O O . SER A 1 68 ? -4.954 4.005 -9.773 1.00 93.88 68 SER A O 1
ATOM 533 N N . LEU A 1 69 ? -4.107 4.808 -7.860 1.00 95.44 69 LEU A N 1
ATOM 534 C CA . LEU A 1 69 ? -5.143 4.225 -7.000 1.00 95.44 69 LEU A CA 1
ATOM 535 C C . LEU A 1 69 ? -6.540 4.776 -7.329 1.00 95.44 69 LEU A C 1
ATOM 537 O O . LEU A 1 69 ? -7.496 4.011 -7.285 1.00 95.44 69 LEU A O 1
ATOM 541 N N . ASP A 1 70 ? -6.673 6.057 -7.695 1.00 93.56 70 ASP A N 1
ATOM 542 C CA . ASP A 1 70 ? -7.952 6.623 -8.161 1.00 93.56 70 ASP A CA 1
ATOM 543 C C . ASP A 1 70 ? -8.463 5.941 -9.427 1.00 93.56 70 ASP A C 1
ATOM 545 O O . ASP A 1 70 ? -9.653 5.667 -9.521 1.00 93.56 70 ASP A O 1
ATOM 549 N N . SER A 1 71 ? -7.572 5.636 -10.371 1.00 94.19 71 SER A N 1
ATOM 550 C CA . SER A 1 71 ? -7.916 4.922 -11.607 1.00 94.19 71 SER A CA 1
ATOM 551 C C . SER A 1 71 ? -8.230 3.438 -11.364 1.00 94.19 71 SER A C 1
ATOM 553 O O . SER A 1 71 ? -9.134 2.862 -11.974 1.00 94.19 71 SER A O 1
ATOM 555 N N . ILE A 1 72 ? -7.489 2.785 -10.464 1.00 96.19 72 ILE A N 1
ATOM 556 C CA . ILE A 1 72 ? -7.659 1.358 -10.155 1.00 96.19 72 ILE A CA 1
ATOM 557 C C . ILE A 1 72 ? -8.951 1.124 -9.357 1.00 96.19 72 ILE A C 1
ATOM 559 O O . ILE A 1 72 ? -9.699 0.198 -9.668 1.00 96.19 72 ILE A O 1
ATOM 563 N N . PHE A 1 73 ? -9.230 1.976 -8.368 1.00 96.00 73 PHE A N 1
ATOM 564 C CA . PHE A 1 73 ? -10.340 1.849 -7.420 1.00 96.00 73 PHE A CA 1
ATOM 565 C C . PHE A 1 73 ? -11.350 2.994 -7.604 1.00 96.00 73 PHE A C 1
ATOM 567 O O . PHE A 1 73 ? -11.575 3.811 -6.708 1.00 96.00 73 PHE A O 1
ATOM 574 N N . SER A 1 74 ? -11.928 3.061 -8.803 1.00 93.31 74 SER A N 1
ATOM 575 C CA . SER A 1 74 ? -12.794 4.139 -9.284 1.00 93.31 74 SER A CA 1
ATOM 576 C C . SER A 1 74 ? -14.296 3.831 -9.171 1.00 93.31 74 SER A C 1
ATOM 578 O O . SER A 1 74 ? -14.717 2.680 -9.007 1.00 93.31 74 SER A O 1
ATOM 580 N N . GLU A 1 75 ? -15.129 4.869 -9.298 1.00 92.06 75 GLU A N 1
ATOM 581 C CA . GLU A 1 75 ? -16.594 4.756 -9.202 1.00 92.06 75 GLU A CA 1
ATOM 582 C C . GLU A 1 75 ? -17.215 3.869 -10.283 1.00 92.06 75 GLU A C 1
ATOM 584 O O . GLU A 1 75 ? -18.106 3.070 -9.991 1.00 92.06 75 GLU A O 1
ATOM 589 N N . ASP A 1 76 ? -16.694 3.912 -11.509 1.00 92.12 76 ASP A N 1
ATOM 590 C CA . ASP A 1 76 ? -17.112 3.031 -12.606 1.00 92.12 76 ASP A CA 1
ATOM 591 C C . ASP A 1 76 ? -16.785 1.548 -12.345 1.00 92.12 76 ASP A C 1
ATOM 593 O O . ASP A 1 76 ? -17.410 0.664 -12.931 1.00 92.12 76 ASP A O 1
ATOM 597 N N . LYS A 1 77 ? -15.877 1.261 -11.403 1.00 91.88 77 LYS A N 1
ATOM 598 C CA . LYS A 1 77 ? -15.537 -0.091 -10.921 1.00 91.88 77 LYS A CA 1
ATOM 599 C C . LYS A 1 77 ? -16.253 -0.461 -9.610 1.00 91.88 77 LYS A C 1
ATOM 601 O O . LYS A 1 77 ? -15.952 -1.491 -8.986 1.00 91.88 77 LYS A O 1
ATOM 606 N N . GLY A 1 78 ? -17.217 0.361 -9.191 1.00 92.12 78 GLY A N 1
ATOM 607 C CA . GLY A 1 78 ? -18.051 0.144 -8.010 1.00 92.12 78 GLY A CA 1
ATOM 608 C C . GLY A 1 78 ? -17.387 0.521 -6.685 1.00 92.12 78 GLY A C 1
ATOM 609 O O . GLY A 1 78 ? -17.761 -0.037 -5.655 1.00 92.12 78 GLY A O 1
ATOM 610 N N . TRP A 1 79 ? -16.395 1.413 -6.706 1.00 95.00 79 TRP A N 1
ATOM 611 C CA . TRP A 1 79 ? -15.792 1.997 -5.504 1.00 95.00 79 TRP A CA 1
ATOM 612 C C . TRP A 1 79 ? -16.412 3.360 -5.188 1.00 95.00 79 TRP A C 1
ATOM 614 O O . TRP A 1 79 ? -16.850 4.068 -6.080 1.00 95.00 79 TRP A O 1
ATOM 624 N N . GLN A 1 80 ? -16.440 3.759 -3.923 1.00 91.00 80 GLN A N 1
ATOM 625 C CA . GLN A 1 80 ? -16.911 5.076 -3.494 1.00 91.00 80 GLN A CA 1
ATOM 626 C C . GLN A 1 80 ? -15.744 5.901 -2.958 1.00 91.00 80 GLN A C 1
ATOM 628 O O . GLN A 1 80 ? -14.959 5.423 -2.134 1.00 91.00 80 GLN A O 1
ATOM 633 N N . GLN A 1 81 ? -15.631 7.151 -3.402 1.00 84.88 81 GLN A N 1
ATOM 634 C CA . GLN A 1 81 ? -14.651 8.099 -2.876 1.00 84.88 81 GLN A CA 1
ATOM 635 C C . GLN A 1 81 ? -15.254 8.819 -1.664 1.00 84.88 81 GLN A C 1
ATOM 637 O O . GLN A 1 81 ? -16.109 9.689 -1.804 1.00 84.88 81 GLN A O 1
ATOM 642 N N . ASN A 1 82 ? -14.843 8.432 -0.452 1.00 71.38 82 ASN A N 1
ATOM 643 C CA . ASN A 1 82 ? -15.529 8.857 0.780 1.00 71.38 82 ASN A CA 1
ATOM 644 C C . ASN A 1 82 ? -14.930 10.097 1.453 1.00 71.38 82 ASN A C 1
ATOM 646 O O . ASN A 1 82 ? -15.572 10.712 2.305 1.00 71.38 82 ASN A O 1
ATOM 650 N N . ARG A 1 83 ? -13.687 10.468 1.133 1.00 68.50 83 ARG A N 1
ATOM 651 C CA . ARG A 1 83 ? -13.034 11.623 1.758 1.00 68.50 83 ARG A CA 1
ATOM 652 C C . ARG A 1 83 ? -11.954 12.180 0.851 1.00 68.50 83 ARG A C 1
ATOM 654 O O . ARG A 1 83 ? -11.106 11.426 0.386 1.00 68.50 83 ARG A O 1
ATOM 661 N N . ASP A 1 84 ? -11.931 13.500 0.728 1.00 72.62 84 ASP A N 1
ATOM 662 C CA . ASP A 1 84 ? -10.906 14.238 0.002 1.00 72.62 84 ASP A CA 1
ATOM 663 C C . ASP A 1 84 ? -10.144 15.174 0.938 1.00 72.62 84 ASP A C 1
ATOM 665 O O . ASP A 1 84 ? -10.733 15.792 1.826 1.00 72.62 84 ASP A O 1
ATOM 669 N N . VAL A 1 85 ? -8.839 15.316 0.718 1.00 58.25 85 VAL A N 1
ATOM 670 C CA . VAL A 1 85 ? -8.010 16.342 1.366 1.00 58.25 85 VAL A CA 1
ATOM 671 C C . VAL A 1 85 ? -7.264 17.140 0.315 1.00 58.25 85 VAL A C 1
ATOM 673 O O . VAL A 1 85 ? -6.878 16.619 -0.727 1.00 58.25 85 VAL A O 1
ATOM 676 N N . ASN A 1 86 ? -7.040 18.420 0.591 1.00 49.81 86 ASN A N 1
ATOM 677 C CA . ASN A 1 86 ? -6.136 19.223 -0.218 1.00 49.81 86 ASN A CA 1
ATOM 678 C C . ASN A 1 86 ? -4.709 19.004 0.283 1.00 49.81 86 ASN A C 1
ATOM 680 O O . ASN A 1 86 ? -4.353 19.484 1.356 1.00 49.81 86 ASN A O 1
ATOM 684 N N . ALA A 1 87 ? -3.891 18.325 -0.514 1.00 50.34 87 ALA A N 1
ATOM 685 C CA . ALA A 1 87 ? -2.448 18.287 -0.330 1.00 50.34 87 ALA A CA 1
ATOM 686 C C . ALA A 1 87 ? -1.819 19.120 -1.453 1.00 50.34 87 ALA A C 1
ATOM 688 O O . ALA A 1 87 ? -2.048 18.853 -2.631 1.00 50.34 87 ALA A O 1
ATOM 689 N N . TRP A 1 88 ? -1.056 20.161 -1.103 1.00 48.06 88 TRP A N 1
ATOM 690 C CA . TRP A 1 88 ? -0.360 21.025 -2.076 1.00 48.06 88 TRP A CA 1
ATOM 691 C C . TRP A 1 88 ? -1.261 21.737 -3.095 1.00 48.06 88 TRP A C 1
ATOM 693 O O . TRP A 1 88 ? -0.861 21.969 -4.233 1.00 48.06 88 TRP A O 1
ATOM 703 N N . GLY A 1 89 ? -2.494 22.072 -2.708 1.00 51.22 89 GLY A N 1
ATOM 704 C CA . GLY A 1 89 ? -3.465 22.685 -3.622 1.00 51.22 89 GLY A CA 1
ATOM 705 C C . GLY A 1 89 ? -4.059 21.711 -4.645 1.00 51.22 89 GLY A C 1
ATOM 706 O O . GLY A 1 89 ? -4.805 22.139 -5.522 1.00 51.22 89 GLY A O 1
ATOM 707 N N . VAL A 1 90 ? -3.767 20.413 -4.519 1.00 58.62 90 VAL A N 1
ATOM 708 C CA . VAL A 1 90 ? -4.384 19.342 -5.300 1.00 58.62 90 VAL A CA 1
ATOM 709 C C . VAL A 1 90 ? -5.316 18.554 -4.389 1.00 58.62 90 VAL A C 1
ATOM 711 O O . VAL A 1 90 ? -4.924 18.089 -3.317 1.00 58.62 90 VAL A O 1
ATOM 714 N N . LYS A 1 91 ? -6.565 18.409 -4.826 1.00 68.50 91 LYS A N 1
ATOM 715 C CA . LYS A 1 91 ? -7.556 17.565 -4.167 1.00 68.50 91 LYS A CA 1
ATOM 716 C C . LYS A 1 91 ? -7.139 16.104 -4.347 1.00 68.50 91 LYS A C 1
ATOM 718 O O . LYS A 1 91 ? -6.982 15.649 -5.476 1.00 68.50 91 LYS A O 1
ATOM 723 N N . GLN A 1 92 ? -6.915 15.397 -3.247 1.00 71.75 92 GLN A N 1
ATOM 724 C CA . GLN A 1 92 ? -6.523 13.993 -3.235 1.00 71.75 92 GLN A CA 1
ATOM 725 C C . GLN A 1 92 ? -7.593 13.163 -2.538 1.00 71.75 92 GLN A C 1
ATOM 727 O O . GLN A 1 92 ? -7.937 13.441 -1.385 1.00 71.75 92 GLN A O 1
ATOM 732 N N . THR A 1 93 ? -8.061 12.117 -3.217 1.00 82.75 93 THR A N 1
ATOM 733 C CA . THR A 1 93 ? -8.903 11.090 -2.609 1.00 82.75 93 THR A CA 1
ATOM 734 C C . THR A 1 93 ? -8.111 10.385 -1.520 1.00 82.75 93 THR A C 1
ATOM 736 O O . THR A 1 93 ? -7.049 9.816 -1.780 1.00 82.75 93 THR A O 1
ATOM 739 N N . VAL A 1 94 ? -8.623 10.425 -0.295 1.00 85.19 94 VAL A N 1
ATOM 740 C CA . VAL A 1 94 ? -7.993 9.835 0.891 1.00 85.19 94 VAL A CA 1
ATOM 741 C C . VAL A 1 94 ? -8.413 8.391 1.081 1.00 85.19 94 VAL A C 1
ATOM 743 O O . VAL A 1 94 ? -7.588 7.576 1.489 1.00 85.19 94 VAL A O 1
ATOM 746 N N . LEU A 1 95 ? -9.687 8.090 0.825 1.00 90.94 95 LEU A N 1
ATOM 747 C CA . LEU A 1 95 ? -10.304 6.790 1.077 1.00 90.94 95 LEU A CA 1
ATOM 748 C C . LEU A 1 95 ? -11.144 6.377 -0.131 1.00 90.94 95 LEU A C 1
ATOM 750 O O . LEU A 1 95 ? -12.060 7.104 -0.523 1.00 90.94 95 LEU A O 1
ATOM 754 N N . ARG A 1 96 ? -10.856 5.192 -0.669 1.00 94.25 96 ARG A N 1
ATOM 755 C CA . ARG A 1 96 ? -11.659 4.515 -1.694 1.00 94.25 96 ARG A CA 1
ATOM 756 C C . ARG A 1 96 ? -12.272 3.287 -1.054 1.00 94.25 96 ARG A C 1
ATOM 758 O O . ARG A 1 96 ? -11.544 2.486 -0.474 1.00 94.25 96 ARG A O 1
ATOM 765 N N . VAL A 1 97 ? -13.591 3.170 -1.105 1.00 94.25 97 VAL A N 1
ATOM 766 C CA . VAL A 1 97 ? -14.334 2.229 -0.264 1.00 94.25 97 VAL A CA 1
ATOM 767 C C . VAL A 1 97 ? -15.213 1.331 -1.111 1.00 94.25 97 VAL A C 1
ATOM 769 O O . VAL A 1 97 ? -15.880 1.801 -2.029 1.00 94.25 97 VAL A O 1
ATOM 772 N N . LYS A 1 98 ? -15.228 0.040 -0.796 1.00 94.12 98 LYS A N 1
ATOM 773 C CA . LYS A 1 98 ? -16.140 -0.924 -1.406 1.00 94.12 98 LYS A CA 1
ATOM 774 C C . LYS A 1 98 ? -16.557 -1.958 -0.379 1.00 94.12 98 LYS A C 1
ATOM 776 O O . LYS A 1 98 ? -15.713 -2.559 0.280 1.00 94.12 98 LYS A O 1
ATOM 781 N N . GLU A 1 99 ? -17.856 -2.190 -0.270 1.00 91.31 99 GLU A N 1
ATOM 782 C CA . GLU A 1 99 ? -18.380 -3.282 0.542 1.00 91.31 99 GLU A CA 1
ATOM 783 C C . GLU A 1 99 ? -18.389 -4.580 -0.267 1.00 91.31 99 GLU A C 1
ATOM 785 O O . GLU A 1 99 ? -18.851 -4.622 -1.409 1.00 91.31 99 GLU A O 1
ATOM 790 N N . SER A 1 100 ? -17.873 -5.652 0.328 1.00 86.94 100 SER A N 1
ATOM 791 C CA . SER A 1 100 ? -17.920 -6.996 -0.242 1.00 86.94 100 SER A CA 1
ATOM 792 C C . SER A 1 100 ? -18.002 -8.025 0.879 1.00 86.94 100 SER A C 1
ATOM 794 O O . SER A 1 100 ? -17.271 -7.934 1.861 1.00 86.94 100 SER A O 1
ATOM 796 N N . ALA A 1 101 ? -18.920 -8.988 0.754 1.00 83.44 101 ALA A N 1
ATOM 797 C CA . ALA A 1 101 ? -19.137 -10.057 1.737 1.00 83.44 101 ALA A CA 1
ATOM 798 C C . ALA A 1 101 ? -19.313 -9.576 3.201 1.00 83.44 101 ALA A C 1
ATOM 800 O O . ALA A 1 101 ? -18.935 -10.276 4.135 1.00 83.44 101 ALA A O 1
ATOM 801 N N . GLY A 1 102 ? -19.898 -8.388 3.407 1.00 82.69 102 GLY A N 1
ATOM 802 C CA . GLY A 1 102 ? -20.103 -7.806 4.741 1.00 82.69 102 GLY A CA 1
ATOM 803 C C . GLY A 1 102 ? -18.869 -7.129 5.350 1.00 82.69 102 GLY A C 1
ATOM 804 O O . GLY A 1 102 ? -18.924 -6.733 6.509 1.00 82.69 102 GLY A O 1
ATOM 805 N N . ILE A 1 103 ? -17.782 -6.980 4.586 1.00 87.12 103 ILE A N 1
ATOM 806 C CA . ILE A 1 103 ? -16.563 -6.264 4.980 1.00 87.12 103 ILE A CA 1
ATOM 807 C C . ILE A 1 103 ? -16.436 -4.998 4.128 1.00 87.12 103 ILE A C 1
ATOM 809 O O . ILE A 1 103 ? -16.561 -5.046 2.900 1.00 87.12 103 ILE A O 1
ATOM 813 N N . ALA A 1 104 ? -16.148 -3.865 4.770 1.00 92.75 104 ALA A N 1
ATOM 814 C CA . ALA A 1 104 ? -15.757 -2.646 4.070 1.00 92.75 104 ALA A CA 1
ATOM 815 C C . ALA A 1 104 ? -14.258 -2.694 3.733 1.00 92.75 104 ALA A C 1
ATOM 817 O O . ALA A 1 104 ? -13.412 -2.618 4.623 1.00 92.75 104 ALA A O 1
ATOM 818 N N . TYR A 1 105 ? -13.915 -2.803 2.450 1.00 95.62 105 TYR A N 1
ATOM 819 C CA . TYR A 1 105 ? -12.541 -2.660 1.973 1.00 95.62 105 TYR A CA 1
ATOM 820 C C . TYR A 1 105 ? -12.231 -1.188 1.733 1.00 95.62 105 TYR A C 1
ATOM 822 O O . TYR A 1 105 ? -12.988 -0.494 1.053 1.00 95.6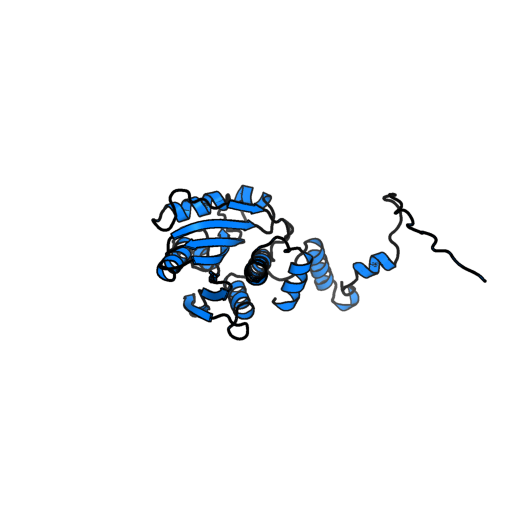2 105 TYR A O 1
ATOM 830 N N . ILE A 1 106 ? -11.108 -0.718 2.270 1.00 96.12 106 ILE A N 1
ATOM 831 C CA . ILE A 1 106 ? -10.714 0.689 2.237 1.00 96.12 106 ILE A CA 1
ATOM 832 C C . ILE A 1 106 ? -9.305 0.800 1.670 1.00 96.12 106 ILE A C 1
ATOM 834 O O . ILE A 1 106 ? -8.328 0.510 2.357 1.00 96.12 106 ILE A O 1
ATOM 838 N N . VAL A 1 107 ? -9.174 1.282 0.438 1.00 96.75 107 VAL A N 1
ATOM 839 C CA . VAL A 1 107 ? -7.869 1.621 -0.134 1.00 96.75 107 VAL A CA 1
ATOM 840 C C . VAL A 1 107 ? -7.541 3.069 0.204 1.00 96.75 107 VAL A C 1
ATOM 842 O O . VAL A 1 107 ? -8.203 4.008 -0.252 1.00 96.75 107 VAL A O 1
ATOM 845 N N . CYS A 1 108 ? -6.513 3.249 1.025 1.00 94.06 108 CYS A N 1
ATOM 846 C CA . CYS A 1 108 ? -6.079 4.557 1.490 1.00 94.06 108 CYS A CA 1
ATOM 847 C C . CYS A 1 108 ? -5.124 5.227 0.500 1.00 94.06 108 CYS A C 1
ATOM 849 O O . CYS A 1 108 ? -4.391 4.572 -0.241 1.00 94.06 108 CYS A O 1
ATOM 851 N N . ALA A 1 109 ? -5.082 6.556 0.543 1.00 90.69 109 ALA A N 1
ATOM 852 C CA . ALA A 1 109 ? -3.952 7.307 0.019 1.00 90.69 109 ALA A CA 1
ATOM 853 C C . ALA A 1 109 ? -2.647 6.915 0.724 1.00 90.69 109 ALA A C 1
ATOM 855 O O . ALA A 1 109 ? -2.647 6.442 1.865 1.00 90.69 109 ALA A O 1
ATOM 856 N N . THR A 1 110 ? -1.532 7.166 0.042 1.00 89.62 110 THR A N 1
ATOM 857 C CA . THR A 1 110 ? -0.190 6.910 0.567 1.00 89.62 110 THR A CA 1
ATOM 858 C C . THR A 1 110 ? 0.053 7.645 1.882 1.00 89.62 110 THR A C 1
ATOM 860 O O . THR A 1 110 ? -0.325 8.810 2.022 1.00 89.62 110 THR A O 1
ATOM 863 N N . THR A 1 111 ? 0.754 7.001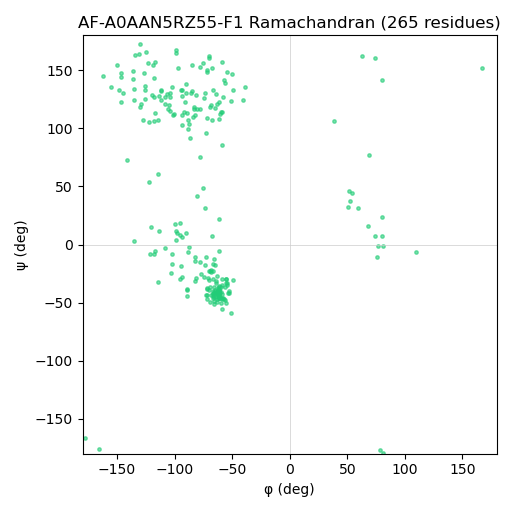 2.807 1.00 90.19 111 THR A N 1
ATOM 864 C CA . THR A 1 111 ? 1.133 7.568 4.106 1.00 90.19 111 THR A CA 1
ATOM 865 C C . THR A 1 111 ? 2.621 7.357 4.378 1.00 90.19 111 THR A C 1
ATOM 867 O O . THR A 1 111 ? 3.233 6.499 3.751 1.00 90.19 111 THR A O 1
ATOM 870 N N . HIS A 1 112 ? 3.211 8.073 5.335 1.00 88.69 112 HIS A N 1
ATOM 871 C CA . HIS A 1 112 ? 4.602 7.868 5.756 1.00 88.69 112 HIS A CA 1
ATOM 872 C C . HIS A 1 112 ? 4.742 7.428 7.217 1.00 88.69 112 HIS A C 1
ATOM 874 O O . HIS A 1 112 ? 3.896 7.719 8.063 1.00 88.69 112 HIS A O 1
ATOM 880 N N . ASP A 1 113 ? 5.869 6.789 7.533 1.00 87.06 113 ASP A N 1
ATOM 881 C CA . ASP A 1 113 ? 6.233 6.326 8.882 1.00 87.06 113 ASP A CA 1
ATOM 882 C C . ASP A 1 113 ? 7.125 7.317 9.664 1.00 87.06 113 ASP A C 1
ATOM 884 O O . ASP A 1 113 ? 7.677 6.988 10.720 1.00 87.06 113 ASP A O 1
ATOM 888 N N . LEU A 1 114 ? 7.332 8.529 9.140 1.00 82.81 114 LEU A N 1
ATOM 889 C CA . LEU A 1 114 ? 8.037 9.612 9.837 1.00 82.81 114 LEU A CA 1
ATOM 890 C C . LEU A 1 114 ? 7.186 10.196 10.979 1.00 82.81 114 LEU A C 1
ATOM 892 O O . LEU A 1 114 ? 5.958 10.212 10.862 1.00 82.81 114 LEU A O 1
ATOM 896 N N . PRO A 1 115 ? 7.817 10.715 12.054 1.00 75.94 115 PRO A N 1
ATOM 897 C CA . PRO A 1 115 ? 7.121 11.496 13.071 1.00 75.94 115 PRO A CA 1
ATOM 898 C C . PRO A 1 115 ? 6.353 12.669 12.460 1.00 75.94 115 PRO A C 1
ATOM 900 O O . PRO A 1 115 ? 6.802 13.265 11.474 1.00 75.94 115 PRO A O 1
ATOM 903 N N . GLU A 1 116 ? 5.236 13.030 13.087 1.00 68.31 116 GLU A N 1
ATOM 904 C CA . GLU A 1 116 ? 4.464 14.205 12.691 1.00 68.31 116 GLU A CA 1
ATOM 905 C C . GLU A 1 116 ? 5.334 15.452 12.790 1.00 68.31 116 GLU A C 1
ATOM 907 O O . GLU A 1 116 ? 5.833 15.826 13.852 1.00 68.31 116 GLU A O 1
ATOM 912 N N . SER A 1 117 ? 5.598 16.040 11.634 1.00 66.31 117 SER A N 1
ATOM 913 C CA . SER A 1 117 ? 6.405 17.235 11.490 1.00 66.31 117 SER A CA 1
ATOM 914 C C . SER A 1 117 ? 6.103 17.838 10.130 1.00 66.31 117 SER A C 1
ATOM 916 O O . SER A 1 117 ? 5.983 17.107 9.148 1.00 66.31 117 SER A O 1
ATOM 918 N N . ASP A 1 118 ? 6.113 19.163 10.037 1.00 70.69 118 ASP A N 1
ATOM 919 C CA . ASP A 1 118 ? 6.057 19.878 8.756 1.00 70.69 118 ASP A CA 1
ATOM 920 C C . ASP A 1 118 ? 7.401 19.794 7.999 1.00 70.69 118 ASP A C 1
ATOM 922 O O . ASP A 1 118 ? 7.818 20.710 7.289 1.00 70.69 118 ASP A O 1
ATOM 926 N N . SER A 1 119 ? 8.139 18.693 8.166 1.00 73.75 119 SER A N 1
ATOM 927 C CA . SER A 1 119 ? 9.447 18.505 7.551 1.00 73.75 119 SER A CA 1
ATOM 928 C C . SER A 1 119 ? 9.318 18.278 6.048 1.00 73.75 119 SER A C 1
ATOM 930 O O . SER A 1 119 ? 8.369 17.662 5.567 1.00 73.75 119 SER A O 1
ATOM 932 N N . VAL A 1 120 ? 10.312 18.726 5.277 1.00 74.75 120 VAL A N 1
ATOM 933 C CA . VAL A 1 120 ? 10.381 18.465 3.826 1.00 74.75 120 VAL A CA 1
ATOM 934 C C . VAL A 1 120 ? 10.320 16.960 3.527 1.00 74.75 120 VAL A C 1
ATO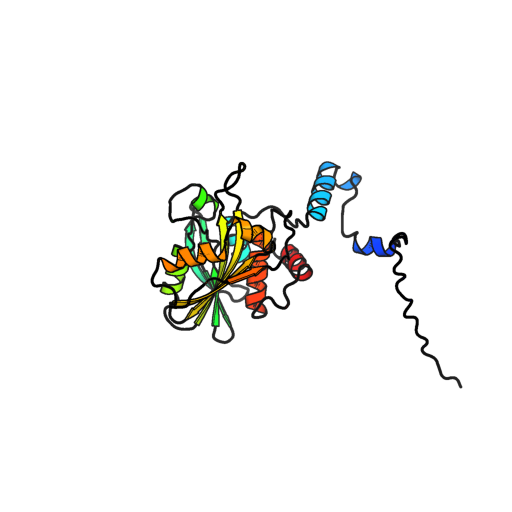M 936 O O . VAL A 1 120 ? 9.731 16.554 2.533 1.00 74.75 120 VAL A O 1
ATOM 939 N N . ALA A 1 121 ? 10.868 16.118 4.407 1.00 74.81 121 ALA A N 1
ATOM 940 C CA . ALA A 1 121 ? 10.827 14.668 4.252 1.00 74.81 121 ALA A CA 1
ATOM 941 C C . ALA A 1 121 ? 9.401 14.099 4.376 1.00 74.81 121 ALA A C 1
ATOM 943 O O . ALA A 1 121 ? 8.997 13.316 3.520 1.00 74.81 121 ALA A O 1
ATOM 944 N N . ALA A 1 122 ? 8.628 14.521 5.384 1.00 74.62 122 ALA A N 1
ATOM 945 C CA . ALA A 1 122 ? 7.223 14.127 5.549 1.00 74.62 122 ALA A CA 1
ATOM 946 C C . ALA A 1 122 ? 6.393 14.524 4.320 1.00 74.62 122 ALA A C 1
ATOM 948 O O . ALA A 1 122 ? 5.699 13.711 3.711 1.00 74.62 122 ALA A O 1
ATOM 949 N N . HIS A 1 123 ? 6.583 15.763 3.883 1.00 74.25 123 HIS A N 1
ATOM 950 C CA . HIS A 1 123 ? 6.015 16.342 2.675 1.00 74.25 123 HIS A CA 1
ATOM 951 C C . HIS A 1 123 ? 6.334 15.543 1.396 1.00 74.25 123 HIS A C 1
ATOM 953 O O . HIS A 1 123 ? 5.425 15.186 0.647 1.00 74.25 123 HIS A O 1
ATOM 959 N N . MET A 1 124 ? 7.606 15.203 1.165 1.00 73.56 124 MET A N 1
ATOM 960 C CA . MET A 1 124 ? 8.040 14.383 0.024 1.00 73.56 124 MET A CA 1
ATOM 961 C C . MET A 1 124 ? 7.536 12.935 0.090 1.00 73.56 124 MET A C 1
ATOM 963 O O . MET A 1 124 ? 7.444 12.278 -0.946 1.00 73.56 124 MET A O 1
ATOM 967 N N . ALA A 1 125 ? 7.198 12.443 1.281 1.00 73.25 125 ALA A N 1
ATOM 968 C CA . ALA A 1 125 ? 6.640 11.114 1.507 1.00 73.25 125 ALA A CA 1
ATOM 969 C C . ALA A 1 125 ? 5.097 11.076 1.442 1.00 73.25 125 ALA A C 1
ATOM 971 O O . ALA A 1 125 ? 4.494 10.057 1.765 1.00 73.25 125 ALA A O 1
ATOM 972 N N . GLY A 1 126 ? 4.454 12.166 1.001 1.00 74.50 126 GLY A N 1
ATOM 973 C CA . GLY A 1 126 ? 3.002 12.259 0.805 1.00 74.50 126 GLY A CA 1
ATOM 974 C C . GLY A 1 126 ? 2.285 13.157 1.814 1.00 74.50 126 GLY A C 1
ATOM 975 O O . GLY A 1 126 ? 1.100 13.419 1.653 1.00 74.50 126 GLY A O 1
ATOM 976 N N . GLY A 1 127 ? 2.988 13.663 2.832 1.00 78.00 127 GLY A N 1
ATOM 977 C CA . GLY A 1 127 ? 2.486 14.652 3.792 1.00 78.00 127 GLY A CA 1
ATOM 978 C C . GLY A 1 127 ? 1.524 14.121 4.858 1.00 78.00 127 GLY A C 1
ATOM 979 O O . GLY A 1 127 ? 1.244 14.843 5.809 1.00 78.00 127 GLY A O 1
ATOM 980 N N . ARG A 1 128 ? 1.034 12.882 4.729 1.00 85.19 128 ARG A N 1
ATOM 981 C CA . ARG A 1 128 ? 0.162 12.235 5.717 1.00 85.19 128 ARG A CA 1
ATOM 982 C C . ARG A 1 128 ? 0.941 11.215 6.536 1.00 85.19 128 ARG A C 1
ATOM 984 O O . ARG A 1 128 ? 1.570 10.314 5.975 1.00 85.19 128 ARG A O 1
ATOM 991 N N . SER A 1 129 ? 0.870 11.338 7.857 1.00 87.94 129 SER A N 1
ATOM 992 C CA . SER A 1 129 ? 1.477 10.383 8.781 1.00 87.94 129 SER A CA 1
ATOM 993 C C . SER A 1 129 ? 0.620 9.121 8.905 1.00 87.94 129 SER A C 1
ATOM 995 O O . SER A 1 129 ? -0.604 9.143 8.738 1.00 87.94 129 SER A O 1
ATOM 997 N N . LEU A 1 130 ? 1.264 7.996 9.226 1.00 88.94 130 LEU A N 1
ATOM 998 C CA . LEU A 1 130 ? 0.562 6.752 9.549 1.00 88.94 130 LEU A CA 1
ATOM 999 C C . LEU A 1 130 ? -0.485 6.985 10.649 1.00 88.94 130 LEU A C 1
ATOM 1001 O O . LEU A 1 130 ? -1.611 6.512 10.545 1.00 88.94 130 LEU A O 1
ATOM 1005 N N . LEU A 1 131 ? -0.120 7.777 11.657 1.00 88.00 131 LEU A N 1
ATOM 1006 C CA . LEU A 1 131 ? -0.982 8.152 12.768 1.00 88.00 131 LEU A CA 1
ATOM 1007 C C . LEU A 1 131 ? -2.254 8.872 12.291 1.00 88.00 131 LEU A C 1
ATOM 1009 O O . LEU A 1 131 ? -3.352 8.367 12.508 1.00 88.00 131 LEU A O 1
ATOM 1013 N N . GLN A 1 132 ? -2.119 9.963 11.529 1.00 87.88 132 GLN A N 1
ATOM 1014 C CA . GLN A 1 132 ? -3.247 10.662 10.895 1.00 87.88 132 GLN A CA 1
ATOM 1015 C C . GLN A 1 132 ? -4.108 9.728 10.045 1.00 87.88 132 GLN A C 1
ATOM 1017 O O . GLN A 1 132 ? -5.320 9.929 9.913 1.00 87.88 132 GLN A O 1
ATOM 1022 N N . THR A 1 133 ? -3.487 8.723 9.422 1.00 89.88 133 THR A N 1
ATOM 1023 C CA . THR A 1 133 ? -4.217 7.730 8.644 1.00 89.88 133 THR A CA 1
ATOM 1024 C C . THR A 1 133 ? -5.130 6.883 9.509 1.00 89.88 133 THR A C 1
ATOM 1026 O O . THR A 1 133 ? -6.324 6.802 9.222 1.00 89.88 133 THR A O 1
ATOM 1029 N N . PHE A 1 134 ? -4.597 6.322 10.586 1.00 89.31 134 PHE A N 1
ATOM 1030 C CA . PHE A 1 134 ? -5.355 5.461 11.478 1.00 89.31 134 PHE A CA 1
ATOM 1031 C C . PHE A 1 134 ? -6.375 6.205 12.333 1.00 89.31 134 PHE A C 1
ATOM 1033 O O . PHE A 1 134 ? -7.486 5.706 12.466 1.00 89.31 134 PHE A O 1
ATOM 1040 N N . THR A 1 135 ? -6.079 7.415 12.817 1.00 87.31 135 THR A N 1
ATOM 1041 C CA . THR A 1 135 ? -7.082 8.250 13.501 1.00 87.31 135 THR A CA 1
ATOM 1042 C C . THR A 1 135 ? -8.284 8.499 12.591 1.00 87.31 135 THR A C 1
ATOM 1044 O O . THR A 1 135 ? -9.424 8.274 12.979 1.00 87.31 135 THR A O 1
ATOM 1047 N N . ALA A 1 136 ? -8.037 8.868 11.328 1.00 87.62 136 ALA A N 1
ATOM 1048 C CA . ALA A 1 136 ? -9.109 9.096 10.364 1.00 87.62 136 ALA A CA 1
ATOM 1049 C C . ALA A 1 136 ? -9.924 7.832 10.042 1.00 87.62 136 ALA A C 1
ATOM 1051 O O . ALA A 1 136 ? -11.114 7.946 9.753 1.00 87.62 136 ALA A O 1
ATOM 1052 N N . LEU A 1 137 ? -9.292 6.654 10.048 1.00 89.00 137 LEU A N 1
ATOM 1053 C CA . LEU A 1 137 ? -9.974 5.376 9.845 1.00 89.00 137 LEU A CA 1
ATOM 1054 C C . LEU A 1 137 ? -10.822 5.002 11.065 1.00 89.00 137 LEU A C 1
ATOM 1056 O O . LEU A 1 137 ? -11.995 4.685 10.898 1.00 89.00 137 LEU A O 1
ATOM 1060 N N . ALA A 1 138 ? -10.270 5.104 12.273 1.00 86.88 138 ALA A N 1
ATOM 1061 C CA . ALA A 1 138 ? -10.995 4.842 13.514 1.00 86.88 138 ALA A CA 1
ATOM 1062 C C . ALA A 1 138 ? -12.227 5.753 13.658 1.00 86.88 138 ALA A C 1
ATOM 1064 O O . ALA A 1 138 ? -13.316 5.282 13.981 1.00 86.88 138 ALA A O 1
ATOM 1065 N N . ASP A 1 139 ? -12.084 7.038 13.319 1.00 85.75 139 ASP A N 1
ATOM 1066 C CA . ASP A 1 139 ? -13.184 8.005 13.341 1.00 85.75 139 ASP A CA 1
ATOM 1067 C C . ASP A 1 139 ? -14.275 7.699 12.306 1.00 85.75 139 ASP A C 1
ATOM 1069 O O . ASP A 1 139 ? -15.453 7.945 12.561 1.00 85.75 139 ASP A O 1
ATOM 1073 N N . ALA A 1 140 ? -13.893 7.211 11.121 1.00 86.56 140 ALA A N 1
ATOM 1074 C CA . ALA A 1 140 ? -14.825 6.935 10.027 1.00 86.56 140 ALA A CA 1
ATOM 1075 C C . ALA A 1 140 ? -15.547 5.587 10.181 1.00 86.56 140 ALA A C 1
ATOM 1077 O O . ALA A 1 140 ? -16.676 5.451 9.714 1.00 86.56 140 ALA A O 1
ATOM 1078 N N . TYR A 1 141 ? -14.918 4.613 10.842 1.00 87.38 141 TYR A N 1
ATOM 1079 C CA . TYR A 1 141 ? -15.400 3.235 10.965 1.00 87.38 141 TYR A CA 1
ATOM 1080 C C . TYR A 1 141 ? -15.572 2.834 12.434 1.00 87.38 141 TYR A C 1
ATOM 1082 O O . TYR A 1 141 ? -15.044 1.823 12.888 1.00 87.38 141 TYR A O 1
ATOM 1090 N N . GLN A 1 142 ? -16.339 3.635 13.179 1.00 86.38 142 GLN A N 1
ATOM 1091 C CA . GLN A 1 142 ? -16.629 3.418 14.607 1.00 86.38 142 GLN A CA 1
ATOM 1092 C C . GLN A 1 142 ? -17.475 2.167 14.886 1.00 86.38 142 GLN A C 1
ATOM 1094 O O . GLN A 1 142 ? -17.568 1.728 16.029 1.00 86.38 142 GLN A O 1
ATOM 1099 N N . GLN A 1 143 ? -18.136 1.615 13.867 1.00 86.06 143 GLN A N 1
ATOM 1100 C CA . GLN A 1 143 ? -18.994 0.439 13.976 1.00 86.06 143 GLN A CA 1
ATOM 1101 C C . GLN A 1 143 ? -18.734 -0.511 12.810 1.00 86.06 143 GLN A C 1
ATOM 1103 O O . GLN A 1 143 ? -18.567 -0.068 11.673 1.00 86.06 143 GLN A O 1
ATOM 1108 N N . GLY A 1 144 ? -18.772 -1.809 13.103 1.00 86.12 144 GLY A N 1
ATOM 1109 C CA . GLY A 1 144 ? -18.572 -2.868 12.121 1.00 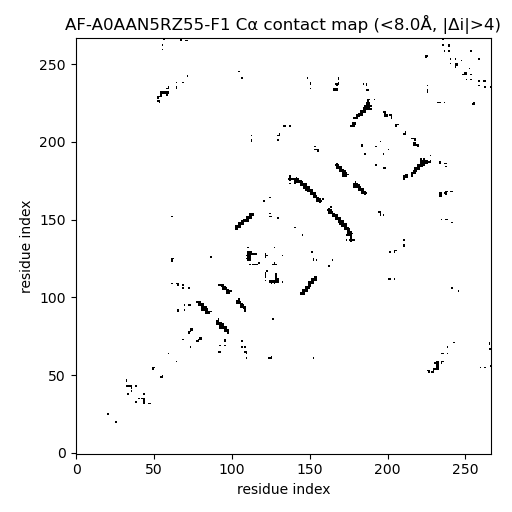86.12 144 GLY A CA 1
ATOM 1110 C C . GLY A 1 144 ? -17.103 -3.132 11.807 1.00 86.12 144 GLY A C 1
ATOM 1111 O O . GLY A 1 144 ? -16.198 -2.512 12.372 1.00 86.12 144 GLY A O 1
ATOM 1112 N N . SER A 1 145 ? -16.891 -4.082 10.899 1.00 91.00 145 SER A N 1
ATOM 1113 C CA . SER A 1 145 ? -15.561 -4.539 10.515 1.00 91.00 145 SER A CA 1
ATOM 1114 C C . SER A 1 145 ? -15.143 -3.950 9.170 1.00 91.00 145 SER A C 1
ATOM 1116 O O . SER A 1 145 ? -15.902 -3.943 8.196 1.00 91.00 145 SER A O 1
ATOM 1118 N N . ALA A 1 146 ? -13.906 -3.479 9.111 1.00 93.50 146 ALA A N 1
ATOM 1119 C CA . ALA A 1 146 ? -13.308 -2.906 7.923 1.00 93.50 146 ALA A CA 1
ATOM 1120 C C . ALA A 1 146 ? -11.879 -3.411 7.732 1.00 93.50 146 ALA A C 1
ATOM 1122 O O . ALA A 1 146 ? -11.160 -3.679 8.693 1.00 93.50 146 ALA A O 1
ATOM 1123 N N . LYS A 1 147 ? -11.455 -3.497 6.474 1.00 96.19 147 LYS A N 1
ATOM 1124 C CA . LYS A 1 147 ? -10.091 -3.847 6.091 1.00 96.19 147 LYS A CA 1
ATOM 1125 C C . LYS A 1 147 ? -9.460 -2.672 5.361 1.00 96.19 147 LYS A C 1
ATOM 1127 O O . LYS A 1 147 ? -9.887 -2.312 4.263 1.00 96.19 147 LYS A O 1
ATOM 1132 N N . ALA A 1 148 ? -8.450 -2.069 5.974 1.00 96.62 148 ALA A N 1
ATOM 1133 C CA . ALA A 1 148 ? -7.709 -0.957 5.404 1.00 96.62 148 ALA A CA 1
ATOM 1134 C C . ALA A 1 148 ? -6.447 -1.447 4.687 1.00 96.62 148 ALA A C 1
ATOM 1136 O O . ALA A 1 148 ? -5.675 -2.235 5.222 1.00 96.62 148 ALA A O 1
ATOM 1137 N N . LEU A 1 149 ? -6.231 -0.945 3.475 1.00 97.81 149 LEU A N 1
ATOM 1138 C CA . LEU A 1 149 ? -5.093 -1.235 2.611 1.00 97.81 149 LEU A CA 1
ATOM 1139 C C . LEU A 1 149 ? -4.347 0.076 2.383 1.00 97.81 149 LEU A C 1
ATOM 1141 O O . LEU A 1 149 ? -4.839 0.979 1.700 1.00 97.81 149 LEU A O 1
ATOM 1145 N N . ILE A 1 150 ? -3.190 0.210 3.023 1.00 96.00 150 ILE A N 1
ATOM 1146 C CA . ILE A 1 150 ? -2.503 1.486 3.209 1.00 96.00 150 ILE A CA 1
ATOM 1147 C C . ILE A 1 150 ? -1.101 1.395 2.606 1.00 96.00 150 ILE A C 1
ATOM 1149 O O . ILE A 1 150 ? -0.219 0.780 3.203 1.00 96.00 150 ILE A O 1
ATOM 1153 N N . PRO A 1 151 ? -0.842 2.012 1.444 1.00 94.81 151 PRO A N 1
ATOM 1154 C CA . PRO A 1 151 ? 0.519 2.127 0.940 1.00 94.81 151 PRO A CA 1
ATOM 1155 C C . PRO A 1 151 ? 1.360 3.009 1.874 1.00 94.81 151 PRO A C 1
ATOM 1157 O O . PRO A 1 151 ? 1.069 4.195 2.053 1.00 94.81 151 PRO A O 1
ATOM 1160 N N . VAL A 1 152 ? 2.408 2.444 2.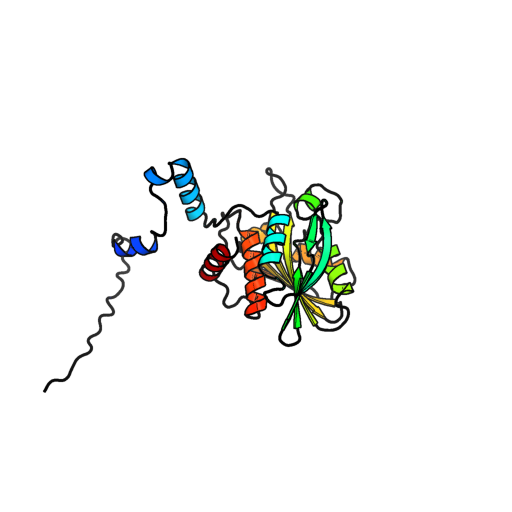469 1.00 92.00 152 VAL A N 1
ATOM 1161 C CA . VAL A 1 152 ? 3.300 3.134 3.407 1.00 92.00 152 VAL A CA 1
ATOM 1162 C C . VAL A 1 152 ? 4.630 3.431 2.724 1.00 92.00 152 VAL A C 1
ATOM 1164 O O . VAL A 1 152 ? 5.374 2.523 2.369 1.00 92.00 152 VAL A O 1
ATOM 1167 N N . ALA A 1 153 ? 4.959 4.711 2.575 1.00 88.81 153 ALA A N 1
ATOM 1168 C CA . ALA A 1 153 ? 6.311 5.173 2.305 1.00 88.81 153 ALA A CA 1
ATOM 1169 C C . ALA A 1 153 ? 7.155 5.015 3.574 1.00 88.81 153 ALA A C 1
ATOM 1171 O O . ALA A 1 153 ? 7.171 5.881 4.457 1.00 88.81 153 ALA A O 1
ATOM 1172 N N . GLN A 1 154 ? 7.885 3.910 3.650 1.00 84.00 154 GLN A N 1
ATOM 1173 C CA . GLN A 1 154 ? 8.911 3.719 4.657 1.00 84.00 154 GLN A CA 1
ATOM 1174 C C . GLN A 1 154 ? 10.072 4.661 4.349 1.00 84.00 154 GLN A C 1
ATOM 1176 O O . GLN A 1 154 ? 10.683 4.601 3.278 1.00 84.00 154 GLN A O 1
ATOM 1181 N N . SER A 1 155 ? 10.353 5.565 5.281 1.00 69.62 155 SER A N 1
ATOM 1182 C CA . SER A 1 155 ? 11.374 6.595 5.132 1.00 69.62 155 SER A CA 1
ATOM 1183 C C . SER A 1 155 ? 12.491 6.341 6.139 1.00 69.62 155 SER A C 1
ATOM 1185 O O . SER A 1 155 ? 12.321 6.549 7.345 1.00 69.62 155 SER A O 1
ATOM 1187 N N . ASN A 1 156 ? 13.648 5.876 5.656 1.00 63.00 156 ASN A N 1
ATOM 1188 C CA . ASN A 1 156 ? 14.845 5.713 6.485 1.00 63.00 156 ASN A CA 1
ATOM 1189 C C . ASN A 1 156 ? 15.690 6.992 6.457 1.00 63.00 156 ASN A C 1
ATOM 1191 O O . ASN A 1 156 ? 15.895 7.587 5.400 1.00 63.00 156 ASN A O 1
ATOM 1195 N N . THR A 1 157 ? 16.210 7.397 7.612 1.00 54.41 157 THR A N 1
ATOM 1196 C CA . THR A 1 157 ? 17.192 8.478 7.762 1.00 54.41 157 THR A CA 1
ATOM 1197 C C . THR A 1 157 ? 18.635 8.035 7.488 1.00 54.41 157 THR A C 1
ATOM 1199 O O . THR A 1 157 ? 19.513 8.888 7.372 1.00 54.41 157 THR A O 1
ATOM 1202 N N . TYR A 1 158 ? 18.914 6.733 7.356 1.00 41.22 158 TYR A N 1
ATOM 1203 C CA . TYR A 1 158 ? 20.272 6.208 7.204 1.00 41.22 158 TYR A CA 1
ATOM 1204 C C . TYR A 1 158 ? 20.697 6.020 5.739 1.00 41.22 158 TYR A C 1
ATOM 1206 O O . TYR A 1 158 ? 20.367 5.032 5.084 1.00 41.22 158 TYR A O 1
ATOM 1214 N N . GLY A 1 159 ? 21.519 6.953 5.250 1.00 43.53 159 GLY A N 1
ATOM 1215 C CA . GLY A 1 159 ? 22.373 6.768 4.075 1.00 43.53 159 GLY A CA 1
ATOM 1216 C C . GLY A 1 159 ? 22.970 8.079 3.537 1.00 43.53 159 GLY A C 1
ATOM 1217 O O . GLY A 1 159 ? 22.332 9.125 3.642 1.00 43.53 159 GLY A O 1
ATOM 1218 N N . PRO A 1 160 ? 24.155 8.052 2.890 1.00 38.75 160 PRO A N 1
ATOM 1219 C CA . PRO A 1 160 ? 24.791 9.231 2.276 1.00 38.75 160 PRO A CA 1
ATOM 1220 C C . PRO A 1 160 ? 24.039 9.796 1.050 1.00 38.75 160 PRO A C 1
ATOM 1222 O O . PRO A 1 160 ? 24.539 10.693 0.379 1.00 38.75 160 PRO A O 1
ATOM 1225 N N . PHE A 1 161 ? 22.839 9.285 0.755 1.00 41.88 161 PHE A N 1
ATOM 1226 C CA . PHE A 1 161 ? 22.018 9.631 -0.410 1.00 41.88 161 PHE A CA 1
ATOM 1227 C C . PHE A 1 161 ? 20.633 10.199 -0.037 1.00 41.88 161 PHE A C 1
ATOM 1229 O O . PHE A 1 161 ? 19.756 10.271 -0.893 1.00 41.88 161 PHE A O 1
ATOM 1236 N N . GLY A 1 162 ? 20.425 10.600 1.224 1.00 44.41 162 GLY A N 1
ATOM 1237 C CA . GLY A 1 162 ? 19.152 11.157 1.699 1.00 44.41 162 GLY A CA 1
ATOM 1238 C C . GLY A 1 162 ? 18.073 10.096 1.973 1.00 44.41 162 GLY A C 1
ATOM 1239 O O . GLY A 1 162 ? 18.351 8.896 1.877 1.00 44.41 162 GLY A O 1
ATOM 1240 N N . PRO A 1 163 ? 16.848 10.517 2.349 1.00 51.03 163 PRO A N 1
ATOM 1241 C CA . PRO A 1 163 ? 15.763 9.598 2.668 1.00 51.03 163 PRO A CA 1
ATOM 1242 C C . PRO A 1 163 ? 15.425 8.729 1.454 1.00 51.03 163 PRO A C 1
ATOM 1244 O O . PRO A 1 163 ? 14.928 9.208 0.433 1.00 51.03 163 PRO A O 1
ATOM 1247 N N . ARG A 1 164 ? 15.705 7.426 1.554 1.00 56.38 164 ARG A N 1
ATOM 1248 C CA . ARG A 1 164 ? 15.247 6.445 0.569 1.00 56.38 164 ARG A CA 1
ATOM 1249 C C . ARG A 1 164 ? 13.795 6.113 0.893 1.00 56.38 164 ARG A C 1
ATOM 1251 O O . ARG A 1 164 ? 13.513 5.592 1.963 1.00 56.38 164 ARG A O 1
ATOM 1258 N N . GLY A 1 165 ? 12.892 6.444 -0.027 1.00 69.31 165 GLY A N 1
ATOM 1259 C CA . GLY A 1 165 ? 11.502 5.996 0.032 1.00 69.31 165 GLY A CA 1
ATOM 1260 C C . GLY A 1 165 ? 11.376 4.592 -0.552 1.00 69.31 165 GLY A C 1
ATOM 1261 O O . GLY A 1 165 ? 11.694 4.406 -1.736 1.00 69.31 165 GLY A O 1
ATOM 1262 N N . HIS A 1 166 ? 10.937 3.645 0.277 1.00 86.44 166 HIS A N 1
ATOM 1263 C CA . HIS A 1 166 ? 10.475 2.307 -0.102 1.00 86.44 166 HIS A CA 1
ATOM 1264 C C . HIS A 1 166 ? 8.982 2.213 0.207 1.00 86.44 166 HIS A C 1
ATOM 1266 O O . HIS A 1 166 ? 8.575 2.559 1.312 1.00 86.44 166 HIS A O 1
ATOM 1272 N N . PHE A 1 167 ? 8.171 1.807 -0.767 1.00 90.25 167 PHE A N 1
ATOM 1273 C CA . PHE A 1 167 ? 6.744 1.601 -0.542 1.00 90.25 167 PHE A CA 1
ATOM 1274 C C . PHE A 1 167 ? 6.465 0.146 -0.180 1.00 90.25 167 PHE A C 1
ATOM 1276 O O . PHE A 1 167 ? 6.912 -0.772 -0.865 1.00 90.25 167 PHE A O 1
ATOM 1283 N N . THR A 1 168 ? 5.668 -0.037 0.860 1.00 93.50 168 THR A N 1
ATOM 1284 C CA . THR A 1 168 ? 5.069 -1.314 1.258 1.00 93.50 168 THR A CA 1
ATOM 1285 C C . THR A 1 168 ? 3.557 -1.157 1.342 1.00 93.50 168 THR A C 1
ATOM 1287 O O . THR A 1 168 ? 3.047 -0.034 1.338 1.00 93.50 168 THR A O 1
ATOM 1290 N N . LEU A 1 169 ? 2.820 -2.266 1.401 1.00 96.75 169 LEU A N 1
ATOM 1291 C CA . LEU A 1 169 ? 1.388 -2.228 1.691 1.00 96.75 169 LEU A CA 1
ATOM 1292 C C . LEU A 1 169 ? 1.157 -2.684 3.130 1.00 96.75 169 LEU A C 1
ATOM 1294 O O . LEU A 1 169 ? 1.482 -3.814 3.470 1.00 96.75 169 LEU A O 1
ATOM 1298 N N . LEU A 1 170 ? 0.580 -1.825 3.964 1.00 96.56 170 LEU A N 1
ATOM 1299 C CA . LEU A 1 170 ? 0.071 -2.211 5.274 1.00 96.56 170 LEU A CA 1
ATOM 1300 C C . LEU A 1 170 ? -1.404 -2.590 5.135 1.00 96.56 170 LEU A C 1
ATOM 1302 O O . LEU A 1 170 ? -2.243 -1.747 4.819 1.00 96.56 170 LEU A O 1
ATOM 1306 N N . GLU A 1 171 ? -1.706 -3.856 5.370 1.00 97.19 171 GLU A N 1
ATOM 1307 C CA . GLU A 1 171 ? -3.061 -4.358 5.552 1.00 97.19 171 GLU A CA 1
ATOM 1308 C C . GLU A 1 171 ? -3.412 -4.289 7.037 1.00 97.19 171 GLU A C 1
ATOM 1310 O O . GLU A 1 171 ? -2.624 -4.733 7.868 1.00 97.19 171 GLU A O 1
ATOM 1315 N N . ALA A 1 172 ? -4.563 -3.722 7.387 1.00 95.56 172 ALA A N 1
ATOM 1316 C CA . ALA A 1 172 ? -5.012 -3.617 8.769 1.00 95.56 172 ALA A CA 1
ATOM 1317 C C . ALA A 1 172 ? -6.488 -3.984 8.906 1.00 95.56 172 ALA A C 1
ATOM 1319 O O . ALA A 1 172 ? -7.330 -3.484 8.156 1.00 95.56 172 ALA A O 1
ATOM 1320 N N . ASP A 1 173 ? -6.793 -4.809 9.903 1.00 93.88 173 ASP A N 1
ATOM 1321 C CA . ASP A 1 173 ? -8.160 -5.142 10.280 1.00 93.88 173 ASP A CA 1
ATOM 1322 C C . ASP A 1 173 ? -8.623 -4.202 11.387 1.00 93.88 173 ASP A C 1
ATOM 1324 O O . ASP A 1 173 ? -7.955 -4.028 12.410 1.00 93.88 173 ASP A O 1
ATOM 1328 N N . ILE A 1 174 ? -9.776 -3.585 11.164 1.00 92.31 174 ILE A N 1
ATOM 1329 C CA . ILE A 1 174 ? -10.404 -2.631 12.068 1.00 92.31 174 ILE A CA 1
ATOM 1330 C C . ILE A 1 174 ? -11.758 -3.206 12.454 1.00 92.31 174 ILE A C 1
ATOM 1332 O O . ILE A 1 174 ? -12.551 -3.560 11.585 1.00 92.31 174 ILE A O 1
ATOM 1336 N N . ASP A 1 175 ? -12.034 -3.269 13.749 1.00 91.44 175 ASP A N 1
ATOM 1337 C CA . ASP A 1 175 ? -13.340 -3.647 14.270 1.00 91.44 175 ASP A CA 1
ATOM 1338 C C . ASP A 1 175 ? -13.807 -2.607 15.283 1.00 91.44 175 ASP A C 1
ATOM 1340 O O . ASP A 1 175 ? -13.129 -2.345 16.278 1.00 91.44 175 ASP A O 1
ATOM 1344 N N . ASN A 1 176 ? -14.958 -1.991 15.004 1.00 90.56 176 ASN A N 1
ATOM 1345 C CA . ASN A 1 176 ? -15.577 -0.969 15.851 1.00 90.56 176 ASN A CA 1
ATOM 1346 C C . ASN A 1 176 ? -14.608 0.169 16.237 1.00 90.56 176 ASN A C 1
ATOM 1348 O O . ASN A 1 176 ? -14.494 0.553 17.400 1.00 90.56 176 ASN A O 1
ATOM 1352 N N . GLY A 1 177 ? -13.870 0.681 15.249 1.00 86.56 177 GLY A N 1
ATOM 1353 C CA . GLY A 1 177 ? -12.887 1.753 15.418 1.00 86.56 177 GLY A CA 1
ATOM 1354 C C . GLY A 1 177 ? -11.555 1.326 16.044 1.00 86.56 177 GLY A C 1
ATOM 1355 O O . GLY A 1 177 ? -10.661 2.161 16.159 1.00 86.56 177 GLY A O 1
ATOM 1356 N N . ILE A 1 178 ? -11.390 0.052 16.415 1.00 90.62 178 ILE A N 1
ATOM 1357 C CA . ILE A 1 178 ? -10.165 -0.479 17.023 1.00 90.62 178 ILE A CA 1
ATOM 1358 C C . ILE A 1 178 ? -9.403 -1.335 16.018 1.00 90.62 178 ILE A C 1
ATOM 1360 O O . ILE A 1 178 ? -9.955 -2.258 15.419 1.00 90.62 178 ILE A O 1
ATOM 1364 N N . ILE A 1 179 ? -8.112 -1.059 15.863 1.00 90.75 179 ILE A N 1
ATOM 1365 C CA . ILE A 1 179 ? -7.228 -1.837 14.997 1.00 90.75 179 ILE A CA 1
ATOM 1366 C C . ILE A 1 179 ? -6.845 -3.129 15.728 1.00 90.75 179 ILE A C 1
ATOM 1368 O O . ILE A 1 179 ? -6.197 -3.092 16.778 1.00 90.75 179 ILE A O 1
ATOM 1372 N N . GLN A 1 180 ? -7.245 -4.269 15.170 1.00 90.56 180 GLN A N 1
ATOM 1373 C CA . GLN A 1 180 ? -7.066 -5.591 15.779 1.00 90.56 180 GLN A CA 1
ATOM 1374 C C . GLN A 1 180 ? -5.733 -6.227 15.379 1.00 90.56 180 GLN A C 1
ATOM 1376 O O . GLN A 1 180 ? -4.998 -6.750 16.215 1.00 90.56 180 GLN A O 1
ATOM 1381 N N . SER A 1 181 ? -5.397 -6.142 14.094 1.00 90.81 181 SER A N 1
ATOM 1382 C CA . SER A 1 181 ? -4.211 -6.758 13.498 1.00 90.81 181 SER A CA 1
ATOM 1383 C C . SER A 1 181 ? -3.723 -5.939 12.316 1.00 90.81 181 SER A C 1
ATOM 1385 O O . SER A 1 181 ? -4.494 -5.216 11.682 1.00 90.81 181 SER A O 1
ATOM 1387 N N . ALA A 1 182 ? -2.429 -6.047 12.015 1.00 94.75 182 ALA A N 1
ATOM 1388 C CA . ALA A 1 182 ? -1.882 -5.501 10.787 1.00 94.75 182 ALA A CA 1
ATOM 1389 C C . ALA A 1 182 ? -0.721 -6.342 10.242 1.00 94.75 182 ALA A C 1
ATOM 1391 O O . ALA A 1 182 ? 0.099 -6.875 10.997 1.00 94.75 182 ALA A O 1
ATOM 1392 N N . VAL A 1 183 ? -0.642 -6.421 8.917 1.00 95.81 183 VAL A N 1
ATOM 1393 C CA . VAL A 1 183 ? 0.379 -7.150 8.163 1.00 95.81 183 VAL A CA 1
ATOM 1394 C C . VAL A 1 183 ? 1.032 -6.190 7.177 1.00 95.81 183 VAL A C 1
ATOM 1396 O O . VAL A 1 183 ? 0.363 -5.528 6.386 1.00 95.81 183 VAL A O 1
ATOM 1399 N N . LEU A 1 184 ? 2.354 -6.079 7.244 1.00 95.06 184 LEU A N 1
ATOM 1400 C CA . LEU A 1 184 ? 3.157 -5.297 6.318 1.00 95.06 184 LEU A CA 1
ATOM 1401 C C . LEU A 1 184 ? 3.649 -6.198 5.184 1.00 95.06 184 LEU A C 1
ATOM 1403 O O . LEU A 1 184 ? 4.514 -7.045 5.388 1.00 95.06 184 LEU A O 1
ATOM 1407 N N . HIS A 1 185 ? 3.142 -5.979 3.981 1.00 95.06 185 HIS A N 1
ATOM 1408 C CA . HIS A 1 185 ? 3.541 -6.697 2.776 1.00 95.06 185 HIS A CA 1
ATOM 1409 C C . HIS A 1 185 ? 4.727 -5.985 2.117 1.00 95.06 185 HIS A C 1
ATOM 1411 O O . HIS A 1 185 ? 4.572 -4.899 1.543 1.00 95.06 185 HIS A O 1
ATOM 1417 N N . ASP A 1 186 ? 5.922 -6.578 2.216 1.00 92.44 186 ASP A N 1
ATOM 1418 C CA . ASP A 1 186 ? 7.155 -6.035 1.633 1.00 92.44 186 ASP A CA 1
ATOM 1419 C C . ASP A 1 186 ? 7.506 -6.733 0.306 1.00 92.44 186 ASP A C 1
ATOM 1421 O O . ASP A 1 186 ? 7.913 -7.905 0.314 1.00 92.44 186 ASP A O 1
ATOM 1425 N N . PRO A 1 187 ? 7.424 -6.025 -0.840 1.00 91.00 187 PRO A N 1
ATOM 1426 C CA . PRO A 1 187 ? 7.708 -6.625 -2.134 1.00 91.00 187 PRO A CA 1
ATOM 1427 C C . PRO A 1 187 ? 9.190 -6.976 -2.330 1.00 91.00 187 PRO A C 1
ATOM 1429 O O . PRO A 1 187 ? 9.481 -7.866 -3.119 1.00 91.00 187 PRO A O 1
ATOM 1432 N N . LYS A 1 188 ? 10.143 -6.348 -1.622 1.00 87.88 188 LYS A N 1
ATOM 1433 C CA . LYS A 1 188 ? 11.591 -6.565 -1.848 1.00 87.88 188 LYS A CA 1
ATOM 1434 C C . LYS A 1 188 ? 12.201 -7.729 -1.067 1.00 87.88 188 LYS A C 1
ATOM 1436 O O . LYS A 1 188 ? 13.393 -8.012 -1.211 1.00 87.88 188 LYS A O 1
ATOM 1441 N N . GLY A 1 189 ? 11.402 -8.395 -0.239 1.00 73.56 189 GLY A N 1
ATOM 1442 C CA . GLY A 1 189 ? 11.882 -9.432 0.668 1.00 73.56 189 GLY A CA 1
ATOM 1443 C C . GLY A 1 189 ? 12.648 -8.856 1.868 1.00 73.56 189 GLY A C 1
ATOM 1444 O O . GLY A 1 189 ? 13.122 -7.720 1.854 1.00 73.56 189 GLY A O 1
ATOM 1445 N N . GLY A 1 190 ? 12.783 -9.651 2.933 1.00 74.56 190 GLY A N 1
ATOM 1446 C CA . GLY A 1 190 ? 13.171 -9.172 4.271 1.00 74.56 190 GLY A CA 1
ATOM 1447 C C . GLY A 1 190 ? 14.543 -8.507 4.412 1.00 74.56 190 GLY A C 1
ATOM 1448 O O . GLY A 1 190 ? 14.847 -7.959 5.468 1.00 74.56 190 GLY A O 1
ATOM 1449 N N . PHE A 1 191 ? 15.370 -8.487 3.362 1.00 71.56 191 PHE A N 1
ATOM 1450 C CA . PHE A 1 191 ? 16.635 -7.753 3.376 1.00 71.56 191 PHE A CA 1
ATOM 1451 C C . PHE A 1 191 ? 16.430 -6.248 3.571 1.00 71.56 191 PHE A C 1
ATOM 1453 O O . PHE A 1 191 ? 17.206 -5.615 4.280 1.00 71.56 191 PHE A O 1
ATOM 1460 N N . VAL A 1 192 ? 15.396 -5.661 2.960 1.00 69.38 192 VAL A N 1
ATOM 1461 C CA . VAL A 1 192 ? 15.101 -4.237 3.160 1.00 69.38 192 VAL A CA 1
ATOM 1462 C C . VAL A 1 192 ? 14.618 -4.011 4.586 1.00 69.38 192 VAL A C 1
ATOM 1464 O O . VAL A 1 192 ? 15.119 -3.111 5.258 1.00 69.38 192 VAL A O 1
ATOM 1467 N N . ASP A 1 193 ? 13.749 -4.883 5.089 1.00 73.62 193 ASP A N 1
ATOM 1468 C CA . ASP A 1 193 ? 13.233 -4.792 6.452 1.00 73.62 193 ASP A CA 1
ATOM 1469 C C . ASP A 1 193 ? 14.331 -4.834 7.532 1.00 73.62 193 ASP A C 1
ATOM 1471 O O . ASP A 1 193 ? 14.216 -4.129 8.531 1.00 73.62 193 ASP A O 1
ATOM 1475 N N . MET A 1 194 ? 15.468 -5.510 7.306 1.00 69.50 194 MET A N 1
ATOM 1476 C CA . MET A 1 194 ? 16.628 -5.442 8.218 1.00 69.50 194 MET A CA 1
ATOM 1477 C C . MET A 1 194 ? 17.135 -4.013 8.477 1.00 69.50 194 MET A C 1
ATOM 1479 O O . MET A 1 194 ? 17.688 -3.741 9.542 1.00 69.50 194 MET A O 1
ATOM 1483 N N . PHE A 1 195 ? 16.978 -3.097 7.516 1.00 70.69 195 PHE A N 1
ATOM 1484 C CA . PHE A 1 195 ? 17.420 -1.706 7.653 1.00 70.69 195 PHE A CA 1
ATOM 1485 C C . PHE A 1 195 ? 16.326 -0.775 8.170 1.00 70.69 195 PHE A C 1
ATOM 1487 O O . PHE A 1 195 ? 16.645 0.259 8.757 1.00 70.69 195 PHE A O 1
ATOM 1494 N N . TYR A 1 196 ? 15.057 -1.095 7.909 1.00 73.38 196 TYR A N 1
ATOM 1495 C CA . TYR A 1 196 ? 13.925 -0.242 8.281 1.00 73.38 196 TYR A CA 1
ATOM 1496 C C . TYR A 1 196 ? 13.296 -0.649 9.618 1.00 73.38 196 TYR A C 1
ATOM 1498 O O . TYR A 1 196 ? 12.769 0.219 10.316 1.00 73.38 196 TYR A O 1
ATOM 1506 N N . GLY A 1 197 ? 13.347 -1.935 9.979 1.00 78.00 197 GLY A N 1
ATOM 1507 C CA . GLY A 1 197 ? 12.620 -2.499 11.114 1.00 78.00 197 GLY A CA 1
ATOM 1508 C C . GLY A 1 197 ? 11.129 -2.185 11.024 1.00 78.00 197 GLY A C 1
ATOM 1509 O O . GLY A 1 197 ? 10.541 -1.730 12.007 1.00 78.00 197 GLY A O 1
ATOM 1510 N N . GLY A 1 198 ? 10.547 -2.341 9.832 1.00 82.25 198 GLY A N 1
ATOM 1511 C CA . GLY A 1 198 ? 9.253 -1.806 9.429 1.00 82.25 198 GLY A CA 1
ATOM 1512 C C . GLY A 1 198 ? 8.149 -2.134 10.418 1.00 82.25 198 GLY A C 1
ATOM 1513 O O . GLY A 1 198 ? 7.581 -1.223 11.016 1.00 82.25 198 GLY A O 1
ATOM 1514 N N . ALA A 1 199 ? 7.895 -3.419 10.672 1.00 87.25 199 ALA A N 1
ATOM 1515 C CA . ALA A 1 199 ? 6.883 -3.839 11.645 1.00 87.25 199 ALA A CA 1
ATOM 1516 C C . ALA A 1 199 ? 7.105 -3.249 13.041 1.00 87.25 199 ALA A C 1
ATOM 1518 O O . ALA A 1 199 ? 6.174 -2.711 13.643 1.00 87.25 199 ALA A O 1
ATOM 1519 N N . GLY A 1 200 ? 8.335 -3.321 13.559 1.00 87.38 200 GLY A N 1
ATOM 1520 C CA . GLY A 1 200 ? 8.660 -2.811 14.891 1.00 87.38 200 GLY A CA 1
ATOM 1521 C C . GLY A 1 200 ? 8.411 -1.306 15.001 1.00 87.38 200 GLY A C 1
ATOM 1522 O O . GLY A 1 200 ? 7.798 -0.838 15.963 1.00 87.38 200 GLY A O 1
ATOM 1523 N N . ARG A 1 201 ? 8.815 -0.548 13.978 1.00 86.38 201 ARG A N 1
ATOM 1524 C CA . ARG A 1 201 ? 8.605 0.898 13.899 1.00 86.38 201 ARG A CA 1
ATOM 1525 C C . ARG A 1 201 ? 7.127 1.261 13.787 1.00 86.38 201 ARG A C 1
ATOM 1527 O O . ARG A 1 201 ? 6.669 2.116 14.540 1.00 86.38 201 ARG A O 1
ATOM 1534 N N . LEU A 1 202 ? 6.380 0.617 12.889 1.00 88.94 202 LEU A N 1
ATOM 1535 C CA . LEU A 1 202 ? 4.945 0.868 12.716 1.00 88.94 202 LEU A CA 1
ATOM 1536 C C . LEU A 1 202 ? 4.169 0.503 13.991 1.00 88.94 202 LEU A C 1
ATOM 1538 O O . LEU A 1 202 ? 3.350 1.295 14.452 1.00 88.94 202 LEU A O 1
ATOM 1542 N N . THR A 1 203 ? 4.504 -0.621 14.634 1.00 89.69 203 THR A N 1
ATOM 1543 C CA . THR A 1 203 ? 3.939 -1.015 15.937 1.00 89.69 203 THR A CA 1
ATOM 1544 C C . THR A 1 203 ? 4.190 0.056 16.999 1.00 89.69 203 THR A C 1
ATOM 1546 O O . THR A 1 203 ? 3.274 0.442 17.721 1.00 89.69 203 THR A O 1
ATOM 1549 N N . ALA A 1 204 ? 5.418 0.577 17.090 1.00 86.75 204 ALA A N 1
ATOM 1550 C CA . ALA A 1 204 ? 5.767 1.616 18.056 1.00 86.75 204 ALA A CA 1
ATOM 1551 C C . ALA A 1 204 ? 5.068 2.960 17.788 1.00 86.75 204 ALA A C 1
ATOM 1553 O O . ALA A 1 204 ? 4.832 3.712 18.731 1.00 86.75 204 ALA A O 1
ATOM 1554 N N . ILE A 1 205 ? 4.753 3.281 16.529 1.00 85.50 205 ILE A N 1
ATOM 1555 C CA . ILE A 1 205 ? 3.962 4.468 16.176 1.00 85.50 205 ILE A CA 1
ATOM 1556 C C . ILE A 1 205 ? 2.519 4.288 16.646 1.00 85.50 205 ILE A C 1
ATOM 1558 O O . ILE A 1 205 ? 2.002 5.162 17.332 1.00 85.50 205 ILE A O 1
ATOM 1562 N N . LEU A 1 206 ? 1.898 3.150 16.334 1.00 84.38 206 LEU A N 1
ATOM 1563 C CA . LEU A 1 206 ? 0.486 2.906 16.638 1.00 84.38 206 LEU A CA 1
ATOM 1564 C C . LEU A 1 206 ? 0.219 2.723 18.139 1.00 84.38 206 LEU A C 1
ATOM 1566 O O . LEU A 1 206 ? -0.817 3.154 18.628 1.00 84.38 206 LEU A O 1
ATOM 1570 N N . ARG A 1 207 ? 1.185 2.187 18.899 1.00 85.38 207 ARG A N 1
ATOM 1571 C CA . ARG A 1 207 ? 1.109 2.069 20.371 1.00 85.38 207 ARG A CA 1
ATOM 1572 C C . ARG A 1 207 ? 1.108 3.388 21.131 1.00 85.38 207 ARG A C 1
ATOM 1574 O O . ARG A 1 207 ? 0.853 3.383 22.331 1.00 85.38 207 ARG A O 1
ATOM 1581 N N . LYS A 1 208 ? 1.431 4.505 20.481 1.00 77.69 208 LYS A N 1
ATOM 1582 C CA . LYS A 1 208 ? 1.353 5.820 21.131 1.00 77.69 208 LYS A CA 1
ATOM 1583 C C . LYS A 1 208 ? -0.087 6.288 21.325 1.00 77.69 208 LYS A C 1
ATOM 1585 O O . LYS A 1 208 ? -0.295 7.235 22.073 1.00 77.69 208 LYS A O 1
ATOM 1590 N N . GLU A 1 209 ? -1.050 5.601 20.715 1.00 71.88 209 GLU A N 1
ATOM 1591 C CA . GLU A 1 209 ? -2.455 5.976 20.726 1.00 71.88 209 GLU A CA 1
ATOM 1592 C C . GLU A 1 209 ? -3.357 4.874 21.276 1.00 71.88 209 GLU A C 1
ATOM 1594 O O . GLU A 1 209 ? -3.074 3.684 21.146 1.00 71.88 209 GLU A O 1
ATOM 1599 N N . ASN A 1 210 ? -4.525 5.274 21.776 1.00 73.62 210 ASN A N 1
ATOM 1600 C CA . ASN A 1 210 ? -5.599 4.363 22.182 1.00 73.62 210 ASN A CA 1
ATOM 1601 C C . ASN A 1 210 ? -6.437 3.881 20.976 1.00 73.62 210 ASN A C 1
ATOM 1603 O O . ASN A 1 210 ? -7.663 3.867 21.042 1.00 73.62 210 ASN A O 1
ATOM 1607 N N . LEU A 1 211 ? -5.788 3.557 19.852 1.00 80.44 211 LEU A N 1
ATOM 1608 C CA . LEU A 1 211 ? -6.446 3.143 18.599 1.00 80.44 211 LEU A CA 1
ATOM 1609 C C . LEU A 1 211 ? -6.265 1.648 18.286 1.00 80.44 211 LEU A C 1
ATOM 1611 O O . LEU A 1 211 ? -6.783 1.155 17.286 1.00 80.44 211 LEU A O 1
ATOM 1615 N N . ILE A 1 212 ? -5.517 0.929 19.120 1.00 83.56 212 ILE A N 1
ATOM 1616 C CA . ILE A 1 212 ? -5.129 -0.471 18.918 1.00 83.56 212 ILE A CA 1
ATOM 1617 C C . ILE A 1 212 ? -5.668 -1.362 20.042 1.00 83.56 212 ILE A C 1
ATOM 1619 O O . ILE A 1 212 ? -5.880 -0.889 21.158 1.00 83.56 212 ILE A O 1
ATOM 1623 N N . GLY A 1 213 ? -5.857 -2.651 19.759 1.00 79.06 213 GLY A N 1
ATOM 1624 C CA . GLY A 1 213 ? -6.145 -3.658 20.787 1.00 79.06 213 GLY A CA 1
ATOM 1625 C C . GLY A 1 213 ? -4.941 -3.963 21.694 1.00 79.06 213 GLY A C 1
ATOM 1626 O O . GLY A 1 213 ? -3.793 -3.698 21.331 1.00 79.06 213 GLY A O 1
ATOM 1627 N N . ASP A 1 214 ? -5.200 -4.565 22.860 1.00 75.50 214 ASP A N 1
ATOM 1628 C CA . ASP A 1 214 ? -4.189 -4.820 23.905 1.00 75.50 214 ASP A CA 1
ATOM 1629 C C . ASP A 1 214 ? -3.004 -5.689 23.424 1.00 75.50 214 ASP A C 1
ATOM 1631 O O . ASP A 1 214 ? -1.857 -5.437 23.798 1.00 75.50 214 ASP A O 1
ATOM 1635 N N . ASP A 1 215 ? -3.253 -6.655 22.532 1.00 80.75 215 ASP A N 1
ATOM 1636 C CA . ASP A 1 215 ? -2.240 -7.576 21.985 1.00 80.75 215 ASP A CA 1
ATOM 1637 C C . ASP A 1 215 ? -1.737 -7.178 20.582 1.00 80.75 215 ASP A C 1
ATOM 1639 O O . ASP A 1 215 ? -1.134 -7.977 19.857 1.00 80.75 215 ASP A O 1
ATOM 1643 N N . PHE A 1 216 ? -1.956 -5.926 20.171 1.00 86.31 216 PHE A N 1
ATOM 1644 C CA . PHE A 1 216 ? -1.630 -5.489 18.818 1.00 86.31 216 PHE A CA 1
ATOM 1645 C C . PHE A 1 216 ? -0.117 -5.490 18.531 1.00 86.31 216 PHE A C 1
ATOM 1647 O O . PHE A 1 216 ? 0.716 -4.931 19.268 1.00 86.31 216 PHE A O 1
ATOM 1654 N N . SER A 1 217 ? 0.226 -6.063 17.378 1.00 85.62 217 SER A N 1
ATOM 1655 C CA . SER A 1 217 ? 1.523 -5.920 16.726 1.00 85.62 217 SER A CA 1
ATOM 1656 C C . SER A 1 217 ? 1.362 -5.955 15.209 1.00 85.62 217 SER A C 1
ATOM 1658 O O . SER A 1 217 ? 0.483 -6.633 14.677 1.00 85.62 217 SER A O 1
ATOM 1660 N N . VAL A 1 218 ? 2.224 -5.214 14.516 1.00 91.44 218 VAL A N 1
ATOM 1661 C CA . VAL A 1 218 ? 2.374 -5.330 13.067 1.00 91.44 218 VAL A CA 1
ATOM 1662 C C . VAL A 1 218 ? 3.282 -6.522 12.786 1.00 91.44 218 VAL A C 1
ATOM 1664 O O . VAL A 1 218 ? 4.383 -6.603 13.331 1.00 91.44 218 VAL A O 1
ATOM 1667 N N . THR A 1 219 ? 2.838 -7.427 11.923 1.00 93.62 219 THR A N 1
ATOM 1668 C CA . THR A 1 219 ? 3.666 -8.514 11.377 1.00 93.62 219 THR A CA 1
ATOM 1669 C C . THR A 1 219 ? 4.187 -8.136 9.990 1.00 93.62 219 THR A C 1
ATOM 1671 O O . THR A 1 219 ? 3.741 -7.141 9.420 1.00 93.62 219 THR A O 1
ATOM 1674 N N . VAL A 1 220 ? 5.158 -8.875 9.446 1.00 92.81 220 VAL A N 1
ATOM 1675 C CA . VAL A 1 220 ? 5.684 -8.628 8.091 1.00 92.81 220 VAL A CA 1
ATOM 1676 C C . VAL A 1 220 ? 5.599 -9.896 7.262 1.00 92.81 220 VAL A C 1
ATOM 1678 O O . VAL A 1 220 ? 6.047 -10.955 7.700 1.00 92.81 220 VAL A O 1
ATOM 1681 N N . GLU A 1 221 ? 5.101 -9.759 6.039 1.00 93.88 221 GLU A N 1
ATOM 1682 C CA . GLU A 1 221 ? 5.218 -10.760 4.990 1.00 93.88 221 GLU A CA 1
ATOM 1683 C C . GLU A 1 221 ? 6.279 -10.327 3.978 1.00 93.88 221 GLU A C 1
ATOM 1685 O O . GLU A 1 221 ? 6.149 -9.330 3.263 1.00 93.88 221 GLU A O 1
ATOM 1690 N N . HIS A 1 222 ? 7.362 -11.096 3.914 1.00 91.88 222 HIS A N 1
ATOM 1691 C CA . HIS A 1 222 ? 8.451 -10.871 2.973 1.00 91.88 222 HIS A CA 1
ATOM 1692 C C . HIS A 1 222 ? 8.150 -11.574 1.650 1.00 91.88 222 HIS A C 1
ATOM 1694 O O . HIS A 1 222 ? 8.496 -12.740 1.470 1.00 91.88 222 HIS A O 1
ATOM 1700 N N . ARG A 1 223 ? 7.516 -10.855 0.723 1.00 90.31 223 ARG A N 1
ATOM 1701 C CA . ARG A 1 223 ? 7.026 -11.424 -0.540 1.00 90.31 223 ARG A CA 1
ATOM 1702 C C . ARG A 1 223 ? 8.151 -11.744 -1.523 1.00 90.31 223 ARG A C 1
ATOM 1704 O O . ARG A 1 223 ? 8.157 -12.805 -2.130 1.00 90.31 223 ARG A O 1
ATOM 1711 N N . GLY A 1 224 ? 9.120 -10.837 -1.662 1.00 86.56 224 GLY A N 1
ATOM 1712 C CA . GLY A 1 224 ? 10.246 -11.018 -2.588 1.00 86.56 224 GLY A CA 1
ATOM 1713 C C . GLY A 1 224 ? 9.864 -10.978 -4.076 1.00 86.56 224 GLY A C 1
ATOM 1714 O O . GLY A 1 224 ? 10.663 -11.392 -4.913 1.00 86.56 224 GLY A O 1
ATOM 1715 N N . ASP A 1 225 ? 8.672 -10.473 -4.413 1.00 90.06 225 ASP A N 1
ATOM 1716 C CA . ASP A 1 225 ? 8.186 -10.351 -5.796 1.00 90.06 225 ASP A CA 1
ATOM 1717 C C . ASP A 1 225 ? 8.939 -9.269 -6.598 1.00 90.06 225 ASP A C 1
ATOM 1719 O O . ASP A 1 225 ? 8.994 -9.311 -7.831 1.00 90.06 225 ASP A O 1
ATOM 1723 N N . GLN A 1 226 ? 9.540 -8.300 -5.903 1.00 88.19 226 GLN A N 1
ATOM 1724 C CA . GLN A 1 226 ? 10.362 -7.238 -6.467 1.00 88.19 226 GLN A CA 1
ATOM 1725 C C . GLN A 1 226 ? 11.847 -7.512 -6.212 1.00 88.19 226 GLN A C 1
ATOM 1727 O O . GLN A 1 226 ? 12.282 -7.700 -5.077 1.00 88.19 226 GLN A O 1
ATOM 1732 N N . SER A 1 227 ? 12.660 -7.417 -7.267 1.00 84.69 227 SER A N 1
ATOM 1733 C CA . SER A 1 227 ? 14.120 -7.458 -7.137 1.00 84.69 227 SER A CA 1
ATOM 1734 C C . SER A 1 227 ? 14.630 -6.371 -6.183 1.00 84.69 227 SER A C 1
ATOM 1736 O O . SER A 1 227 ? 14.220 -5.211 -6.256 1.00 84.69 227 SER A O 1
ATOM 1738 N N . LEU A 1 228 ? 15.603 -6.708 -5.331 1.00 82.62 228 LEU A N 1
ATOM 1739 C CA . LEU A 1 228 ? 16.244 -5.749 -4.424 1.00 82.62 228 LEU A CA 1
ATOM 1740 C C . LEU A 1 228 ? 16.816 -4.529 -5.173 1.00 82.62 228 LEU A C 1
ATOM 1742 O O . LEU A 1 228 ? 16.780 -3.404 -4.662 1.00 82.62 228 LEU A O 1
ATOM 1746 N N . LEU A 1 229 ? 17.320 -4.757 -6.392 1.00 81.94 229 LEU A N 1
ATOM 1747 C CA . LEU A 1 229 ? 17.918 -3.729 -7.243 1.00 81.94 229 LEU A CA 1
ATOM 1748 C C . LEU A 1 229 ? 16.881 -2.912 -8.028 1.00 81.94 229 LEU A C 1
ATOM 1750 O O . LEU A 1 229 ? 17.208 -1.827 -8.507 1.00 81.94 229 LEU A O 1
ATOM 1754 N N . ASN A 1 230 ? 15.628 -3.371 -8.108 1.00 85.12 230 ASN A N 1
ATOM 1755 C CA . ASN A 1 230 ? 14.537 -2.568 -8.648 1.00 85.12 230 ASN A CA 1
ATOM 1756 C C . ASN A 1 230 ? 14.194 -1.460 -7.640 1.00 85.12 230 ASN A C 1
ATOM 1758 O O . ASN A 1 230 ? 13.632 -1.714 -6.577 1.00 85.12 230 ASN A O 1
ATOM 1762 N N . GLY A 1 231 ? 14.524 -0.209 -7.958 1.00 82.19 231 GLY A N 1
ATOM 1763 C CA . GLY A 1 231 ? 14.237 0.956 -7.113 1.00 82.19 231 GLY A CA 1
ATOM 1764 C C . GLY A 1 231 ? 12.876 1.627 -7.339 1.00 82.19 231 GLY A C 1
ATOM 1765 O O . GLY A 1 231 ? 12.536 2.544 -6.586 1.00 82.19 231 GLY A O 1
ATOM 1766 N N . ASN A 1 232 ? 12.115 1.199 -8.348 1.00 86.38 232 ASN A N 1
ATOM 1767 C CA . ASN A 1 232 ? 11.073 2.021 -8.965 1.00 86.38 232 ASN A CA 1
ATOM 1768 C C . ASN A 1 232 ? 9.654 1.486 -8.759 1.00 86.38 232 ASN A C 1
ATOM 1770 O O . ASN A 1 232 ? 8.728 2.283 -8.626 1.00 86.38 232 ASN A O 1
ATOM 1774 N N . ASP A 1 233 ? 9.478 0.166 -8.678 1.00 90.19 233 ASP A N 1
ATOM 1775 C CA . ASP A 1 233 ? 8.139 -0.442 -8.755 1.00 90.19 233 ASP A CA 1
ATOM 1776 C C . ASP A 1 233 ? 7.513 -0.798 -7.405 1.00 90.19 233 ASP A C 1
ATOM 1778 O O . ASP A 1 233 ? 6.402 -1.313 -7.370 1.00 90.19 233 ASP A O 1
ATOM 1782 N N . CYS A 1 234 ? 8.156 -0.469 -6.280 1.00 92.00 234 CYS A N 1
ATOM 1783 C CA . CYS A 1 234 ? 7.622 -0.776 -4.942 1.00 92.00 234 CYS A CA 1
ATOM 1784 C C . CYS A 1 234 ? 6.211 -0.192 -4.724 1.00 92.00 234 CYS A C 1
ATOM 1786 O O . CYS A 1 234 ? 5.343 -0.847 -4.154 1.00 92.00 234 CYS A O 1
ATOM 1788 N N . GLY A 1 235 ? 5.944 1.003 -5.268 1.00 93.38 235 GLY A N 1
ATOM 1789 C CA . GLY A 1 235 ? 4.609 1.607 -5.253 1.00 93.38 235 GLY A CA 1
ATOM 1790 C C . GLY A 1 235 ? 3.597 0.875 -6.142 1.00 93.38 235 GLY A C 1
ATOM 1791 O O . GLY A 1 235 ? 2.442 0.726 -5.751 1.00 93.38 235 GLY A O 1
ATOM 1792 N N . ARG A 1 236 ? 4.029 0.364 -7.304 1.00 95.62 236 ARG A N 1
ATOM 1793 C CA . ARG A 1 236 ? 3.173 -0.441 -8.191 1.00 95.62 236 ARG A CA 1
ATOM 1794 C C . ARG A 1 236 ? 2.810 -1.773 -7.541 1.00 95.62 236 ARG A C 1
ATOM 1796 O O . ARG A 1 236 ? 1.646 -2.157 -7.570 1.00 95.62 236 ARG A O 1
ATOM 1803 N N . PHE A 1 237 ? 3.769 -2.432 -6.888 1.00 96.38 237 PHE A N 1
ATOM 1804 C CA . PHE A 1 237 ? 3.513 -3.647 -6.111 1.00 96.38 237 PHE A CA 1
ATOM 1805 C C . PHE A 1 237 ? 2.538 -3.402 -4.955 1.00 96.38 237 PHE A C 1
ATOM 1807 O O . PHE A 1 237 ? 1.621 -4.195 -4.775 1.00 96.38 237 PHE A O 1
ATOM 1814 N N . ALA A 1 238 ? 2.656 -2.287 -4.226 1.00 96.50 238 ALA A N 1
ATOM 1815 C CA . ALA A 1 238 ? 1.688 -1.947 -3.182 1.00 96.50 238 ALA A CA 1
ATOM 1816 C C . ALA A 1 238 ? 0.254 -1.798 -3.737 1.00 96.50 238 ALA A C 1
ATOM 1818 O O . ALA A 1 238 ? -0.695 -2.299 -3.133 1.00 96.50 238 ALA A O 1
ATOM 1819 N N . ALA A 1 239 ? 0.090 -1.169 -4.907 1.00 97.69 239 ALA A N 1
ATOM 1820 C CA . ALA A 1 239 ? -1.207 -1.074 -5.583 1.00 97.69 239 ALA A CA 1
ATOM 1821 C C . ALA A 1 239 ? -1.717 -2.440 -6.081 1.00 97.69 239 ALA A C 1
ATOM 1823 O O . ALA A 1 239 ? -2.895 -2.752 -5.914 1.00 97.69 239 ALA A O 1
ATOM 1824 N N . TYR A 1 240 ? -0.831 -3.268 -6.642 1.00 97.81 240 TYR A N 1
ATOM 1825 C CA . TYR A 1 240 ? -1.147 -4.629 -7.081 1.00 97.81 240 TYR A CA 1
ATOM 1826 C C . TYR A 1 240 ? -1.615 -5.511 -5.921 1.00 97.81 240 TYR A C 1
ATOM 1828 O O . TYR A 1 240 ? -2.645 -6.170 -6.031 1.00 97.81 240 TYR A O 1
ATOM 1836 N N . TYR A 1 241 ? -0.918 -5.482 -4.785 1.00 98.19 241 TYR A N 1
ATOM 1837 C CA . TYR A 1 241 ? -1.323 -6.222 -3.593 1.00 98.19 241 TYR A CA 1
ATOM 1838 C C . TYR A 1 241 ? -2.687 -5.763 -3.075 1.00 98.19 241 TYR A C 1
ATOM 1840 O O . TYR A 1 241 ? -3.524 -6.599 -2.745 1.00 98.19 241 TYR A O 1
ATOM 1848 N N . ALA A 1 242 ? -2.964 -4.455 -3.082 1.00 98.00 242 ALA A N 1
ATOM 1849 C CA . ALA A 1 242 ? -4.281 -3.953 -2.703 1.00 98.00 242 ALA A CA 1
ATOM 1850 C C . ALA A 1 242 ? -5.376 -4.463 -3.661 1.00 98.00 242 ALA A C 1
ATOM 1852 O O . ALA A 1 242 ? -6.445 -4.890 -3.222 1.00 98.00 242 ALA A O 1
ATOM 1853 N N . ALA A 1 243 ? -5.105 -4.483 -4.969 1.00 97.00 243 ALA A N 1
ATOM 1854 C CA . ALA A 1 243 ? -6.036 -5.019 -5.960 1.00 97.00 243 ALA A CA 1
ATOM 1855 C C . ALA A 1 243 ? -6.271 -6.526 -5.764 1.00 97.00 243 ALA A C 1
ATOM 1857 O O . ALA A 1 243 ? -7.410 -6.984 -5.794 1.00 97.00 243 ALA A O 1
ATOM 1858 N N . LYS A 1 244 ? -5.213 -7.289 -5.475 1.00 96.62 244 LYS A N 1
ATOM 1859 C CA . LYS A 1 244 ? -5.299 -8.723 -5.184 1.00 96.62 244 LYS A CA 1
ATOM 1860 C C . LYS A 1 244 ? -6.106 -9.022 -3.924 1.00 96.62 244 LYS A C 1
ATOM 1862 O O . LYS A 1 244 ? -7.054 -9.796 -3.997 1.00 96.62 244 LYS A O 1
ATOM 1867 N N . ILE A 1 245 ? -5.824 -8.351 -2.807 1.00 96.50 245 ILE A N 1
ATOM 1868 C CA . ILE A 1 245 ? -6.559 -8.563 -1.549 1.00 96.50 245 ILE A CA 1
ATOM 1869 C C . ILE A 1 245 ? -8.047 -8.226 -1.711 1.00 96.50 245 ILE A C 1
ATOM 1871 O O . ILE A 1 245 ? -8.906 -8.940 -1.198 1.00 96.50 245 ILE A O 1
ATOM 1875 N N . THR A 1 246 ? -8.377 -7.166 -2.452 1.00 95.12 246 THR A N 1
ATOM 1876 C CA . THR A 1 246 ? -9.778 -6.755 -2.661 1.00 95.12 246 THR A CA 1
ATOM 1877 C C . THR A 1 246 ? -10.543 -7.657 -3.629 1.00 95.12 246 THR A C 1
ATOM 1879 O O . THR A 1 246 ? -11.761 -7.775 -3.502 1.00 95.12 246 THR A O 1
ATOM 1882 N N . ALA A 1 247 ? -9.860 -8.297 -4.581 1.00 92.50 247 ALA A N 1
ATOM 1883 C CA . ALA A 1 247 ? -10.476 -9.200 -5.553 1.00 92.50 247 ALA A CA 1
ATOM 1884 C C . ALA A 1 247 ? -10.537 -10.661 -5.074 1.00 92.50 247 ALA A C 1
ATOM 1886 O O . ALA A 1 24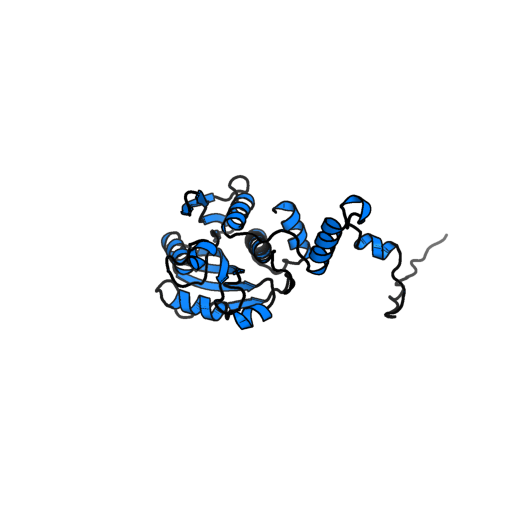7 ? -11.517 -11.353 -5.337 1.00 92.50 247 ALA A O 1
ATOM 1887 N N . GLU A 1 248 ? -9.494 -11.129 -4.387 1.00 91.50 248 GLU A N 1
ATOM 1888 C CA . GLU A 1 248 ? -9.262 -12.548 -4.077 1.00 91.50 248 GLU A CA 1
ATOM 1889 C C . GLU A 1 248 ? -9.267 -12.839 -2.567 1.00 91.50 248 GLU A C 1
ATOM 1891 O O . GLU A 1 248 ? -9.215 -13.997 -2.163 1.00 91.50 248 GLU A O 1
ATOM 1896 N N . GLY A 1 249 ? -9.356 -11.808 -1.720 1.00 89.44 249 GLY A N 1
ATOM 1897 C CA . GLY A 1 249 ? -9.374 -11.943 -0.260 1.00 89.44 249 GLY A CA 1
ATOM 1898 C C . GLY A 1 249 ? -7.996 -12.115 0.385 1.00 89.44 249 GLY A C 1
ATOM 1899 O O . GLY A 1 249 ? -7.920 -12.180 1.608 1.00 89.44 249 GLY A O 1
ATOM 1900 N N . GLY A 1 250 ? -6.919 -12.159 -0.405 1.00 92.75 250 GLY A N 1
ATOM 1901 C CA . GLY A 1 250 ? -5.551 -12.332 0.082 1.00 92.75 250 GLY A CA 1
ATOM 1902 C C . GLY A 1 250 ? -4.504 -12.289 -1.034 1.00 92.75 250 GLY A C 1
ATOM 1903 O O . GLY A 1 250 ? -4.795 -11.884 -2.161 1.00 92.75 250 GLY A O 1
ATOM 1904 N N . LEU A 1 251 ? -3.275 -12.709 -0.712 1.00 94.81 251 LEU A N 1
ATOM 1905 C CA . LEU A 1 251 ? -2.115 -12.693 -1.620 1.00 94.81 251 LEU A CA 1
ATOM 1906 C C . LEU A 1 251 ? -1.596 -14.091 -2.003 1.00 94.81 251 LEU A C 1
ATOM 1908 O O . LEU A 1 251 ? -0.522 -14.203 -2.599 1.00 94.81 251 LEU A O 1
ATOM 1912 N N . ASP A 1 252 ? -2.338 -15.158 -1.701 1.00 92.38 252 ASP A N 1
ATOM 1913 C CA . ASP A 1 252 ? -1.919 -16.542 -1.987 1.00 92.38 252 ASP A CA 1
ATOM 1914 C C . ASP A 1 252 ? -1.676 -16.785 -3.485 1.00 92.38 252 ASP A C 1
ATOM 1916 O O . ASP A 1 252 ? -0.732 -17.470 -3.871 1.00 92.38 252 ASP A O 1
ATOM 1920 N N . CYS A 1 253 ? -2.495 -16.163 -4.337 1.00 87.31 253 CYS A N 1
ATOM 1921 C CA . CYS A 1 253 ? -2.395 -16.240 -5.796 1.00 87.31 253 CYS A CA 1
ATOM 1922 C C . CYS A 1 253 ? -1.674 -15.026 -6.413 1.00 87.31 253 CYS A C 1
ATOM 1924 O O . CYS A 1 253 ? -1.753 -14.806 -7.627 1.00 87.31 253 CYS A O 1
ATOM 1926 N N . ALA A 1 254 ? -1.026 -14.185 -5.600 1.00 90.69 254 ALA A N 1
ATOM 1927 C CA . ALA A 1 254 ? -0.247 -13.058 -6.095 1.00 90.69 254 ALA A CA 1
ATOM 1928 C C . ALA A 1 254 ? 1.153 -13.528 -6.502 1.00 90.69 254 ALA A C 1
ATOM 1930 O O . ALA A 1 254 ? 1.932 -13.974 -5.663 1.00 90.69 254 ALA A O 1
ATOM 1931 N N . ASP A 1 255 ? 1.472 -13.396 -7.789 1.00 87.12 255 ASP A N 1
ATOM 1932 C CA . ASP A 1 255 ? 2.788 -13.709 -8.340 1.00 87.12 255 ASP A CA 1
ATOM 1933 C C . ASP A 1 255 ? 3.336 -12.568 -9.217 1.00 87.12 255 ASP A C 1
ATOM 1935 O O . ASP A 1 255 ? 2.644 -11.588 -9.533 1.00 87.12 255 ASP A O 1
ATOM 1939 N N . LYS A 1 256 ? 4.603 -12.706 -9.629 1.00 84.75 256 LYS A N 1
ATOM 1940 C CA . LYS A 1 256 ? 5.292 -11.746 -10.501 1.00 84.75 256 LYS A CA 1
ATOM 1941 C C . LYS A 1 256 ? 4.613 -11.607 -11.867 1.00 84.75 256 LYS A C 1
ATOM 1943 O O . LYS A 1 256 ? 4.565 -10.506 -12.404 1.00 84.75 256 LYS A O 1
ATOM 1948 N N . LYS A 1 257 ? 4.076 -12.687 -12.445 1.00 88.00 257 LYS A N 1
ATOM 1949 C CA . LYS A 1 257 ? 3.435 -12.640 -13.772 1.00 88.00 257 LYS A CA 1
ATOM 1950 C C . LYS A 1 257 ? 2.156 -11.800 -13.736 1.00 88.00 257 LYS A C 1
ATOM 1952 O O . LYS A 1 257 ? 1.953 -10.960 -14.611 1.00 88.00 257 LYS A O 1
ATOM 1957 N N . GLY A 1 258 ? 1.332 -11.997 -12.712 1.00 90.81 258 GLY A N 1
ATOM 1958 C CA . GLY A 1 258 ? 0.147 -11.201 -12.434 1.00 90.81 258 GLY A CA 1
ATOM 1959 C C . GLY A 1 258 ? 0.496 -9.743 -12.153 1.00 90.81 258 GLY A C 1
ATOM 1960 O O . GLY A 1 258 ? -0.174 -8.861 -12.681 1.00 90.81 258 GLY A O 1
ATOM 1961 N N . ALA A 1 259 ? 1.587 -9.480 -11.424 1.00 92.00 259 ALA A N 1
ATOM 1962 C CA . ALA A 1 259 ? 2.063 -8.117 -11.191 1.00 92.00 259 ALA A CA 1
ATOM 1963 C C . ALA A 1 259 ? 2.439 -7.412 -12.504 1.00 92.00 259 ALA A C 1
ATOM 1965 O O . ALA A 1 259 ? 2.014 -6.288 -12.737 1.00 92.00 259 ALA A O 1
ATOM 1966 N N . VAL A 1 260 ? 3.172 -8.083 -13.399 1.00 89.94 260 VAL A N 1
ATOM 1967 C CA . VAL A 1 260 ? 3.553 -7.515 -14.705 1.00 89.94 260 VAL A CA 1
ATOM 1968 C C . VAL A 1 260 ? 2.332 -7.214 -15.571 1.00 89.94 260 VAL A C 1
ATOM 1970 O O . VAL A 1 260 ? 2.256 -6.135 -16.156 1.00 89.94 260 VAL A O 1
ATOM 1973 N N . ALA A 1 261 ? 1.364 -8.134 -15.630 1.00 90.31 261 ALA A N 1
ATOM 1974 C CA . ALA A 1 261 ? 0.117 -7.906 -16.359 1.00 90.31 261 ALA A CA 1
ATOM 1975 C C . ALA A 1 261 ? -0.660 -6.709 -15.786 1.00 90.31 261 ALA A C 1
ATOM 1977 O O . ALA A 1 261 ? -1.091 -5.836 -16.533 1.00 90.31 261 ALA A O 1
ATOM 1978 N N . PHE A 1 262 ? -0.755 -6.628 -14.457 1.00 94.25 262 PHE A N 1
ATOM 1979 C CA . PHE A 1 262 ? -1.380 -5.510 -13.756 1.00 94.25 262 PHE A CA 1
ATOM 1980 C C . PHE A 1 262 ? -0.655 -4.181 -14.018 1.00 94.25 262 PHE A C 1
ATOM 1982 O O . PHE A 1 262 ? -1.299 -3.149 -14.196 1.00 94.25 262 PHE A O 1
ATOM 1989 N N . PHE A 1 263 ? 0.682 -4.186 -14.073 1.00 93.62 263 PHE A N 1
ATOM 1990 C CA . PHE A 1 263 ? 1.458 -2.977 -14.350 1.00 93.62 263 PHE A CA 1
ATOM 1991 C C . PHE A 1 263 ? 1.187 -2.445 -15.750 1.00 93.62 263 PHE A C 1
ATOM 1993 O O . PHE A 1 263 ? 0.935 -1.256 -15.886 1.00 93.62 263 PHE A O 1
ATOM 2000 N N . ALA A 1 264 ? 1.167 -3.323 -16.754 1.00 87.75 264 ALA A N 1
ATOM 2001 C CA . ALA A 1 264 ? 0.889 -2.944 -18.137 1.00 87.75 264 ALA A CA 1
ATOM 2002 C C . ALA A 1 264 ? -0.527 -2.375 -18.344 1.00 87.75 264 ALA A C 1
ATOM 2004 O O . ALA A 1 264 ? -0.744 -1.598 -19.271 1.00 87.75 264 ALA A O 1
ATOM 2005 N N . GLU A 1 265 ? -1.494 -2.765 -17.510 1.00 91.00 265 GLU A N 1
ATOM 2006 C CA . GLU A 1 265 ? -2.871 -2.270 -17.596 1.00 91.00 265 GLU A CA 1
ATOM 2007 C C . GLU A 1 265 ? -3.062 -0.904 -16.916 1.00 91.00 265 GLU A C 1
ATOM 2009 O O . GLU A 1 265 ? -3.917 -0.117 -17.328 1.00 91.00 265 GLU A O 1
ATOM 2014 N N . HIS A 1 266 ? -2.298 -0.615 -15.859 1.00 89.62 266 HIS A N 1
ATOM 2015 C CA . HIS A 1 266 ? -2.618 0.484 -14.942 1.00 89.62 266 HIS A CA 1
ATOM 2016 C C . HIS A 1 266 ? -1.544 1.569 -14.795 1.00 89.62 266 HIS A C 1
ATOM 2018 O O . HIS A 1 266 ? -1.835 2.587 -14.161 1.00 89.62 266 HIS A O 1
ATOM 2024 N N . PHE A 1 267 ? -0.340 1.387 -15.347 1.00 87.81 267 PHE A N 1
ATOM 2025 C CA . PHE A 1 267 ? 0.783 2.325 -15.213 1.00 87.81 267 PHE A CA 1
ATOM 2026 C C . PHE A 1 267 ? 1.522 2.547 -16.531 1.00 87.81 267 PHE A C 1
ATOM 2028 O O . PHE A 1 267 ? 2.078 3.661 -16.669 1.00 87.81 267 PHE A O 1
#

Solvent-accessible surface area (backbone atoms only — not comparable to full-atom values): 15156 Å² total; per-residue (Å²): 141,80,86,86,76,92,73,88,77,85,71,73,79,74,90,55,101,75,69,78,81,52,78,75,62,48,62,80,68,58,90,67,78,58,54,47,91,77,59,40,59,69,53,30,50,50,52,50,51,28,58,75,34,69,42,86,58,76,64,63,49,42,66,56,45,36,53,40,49,48,68,72,51,23,61,96,76,65,24,41,81,78,42,74,44,75,59,95,90,40,82,37,68,40,33,26,36,36,79,54,99,86,34,38,39,32,46,40,35,42,18,16,74,51,76,92,56,96,41,71,66,39,48,69,35,46,60,38,32,50,64,64,50,50,54,56,47,27,70,72,35,54,65,55,49,33,39,39,34,32,34,32,28,42,61,42,84,84,54,103,81,52,68,53,73,45,36,25,23,34,38,33,39,32,46,49,27,29,33,58,42,34,40,34,42,33,40,52,19,60,74,60,41,75,78,61,42,52,34,65,51,54,33,58,58,51,68,75,46,98,46,51,41,98,85,52,52,40,40,72,44,60,66,47,68,35,51,78,77,31,83,23,47,39,53,56,50,25,53,46,51,46,52,37,33,74,75,70,74,42,62,91,87,65,49,57,69,60,46,53,56,51,43,75,75,64,111

Sequence (267 aa):
MWISPAADNFTAISNSETDPLQPQDHELFTDIISAPESAGFCSWLHSFINRLLDIFGEKLSPGQLNQSLDSIFSEDKGWQQNRDVNAWGVKQTVLRVKESAGIAYIVCATTHDLPESDSVAAHMAGGRSLLQTFTALADAYQQGSAKALIPVAQSNTYGPFGPRGHFTLLEADIDNGIIQSAVLHDPKGGFVDMFYGGAGRLTAILRKENLIGDDFSVTVEHRGDQSLLNGNDCGRFAAYYAAKITAEGGLDCADKKGAVAFFAEHF